Protein 1SHX (pdb70)

B-factor: mean 35.48, std 16.31, range [13.36, 96.09]

Radius of gyration: 35.49 Å; Cα contacts (8 Å, |Δi|>4): 592; chains: 2; bounding box: 54×91×61 Å

Structure (mmCIF, N/CA/C/O backbone):
data_1SHX
#
_entry.id   1SHX
#
_cell.length_a   36.21
_cell.length_b   70.08
_cell.length_c   58.46
_cell.angle_alpha   90
_cell.angle_beta   95.94
_cell.angle_gamma   90
#
_symmetry.space_group_name_H-M   'P 1 21 1'
#
loop_
_entity.id
_entity.type
_entity.pdbx_description
1 polymer Ephrin-A5
2 branched 2-acetamido-2-deoxy-beta-D-glucopyranose-(1-4)-2-acetamido-2-deoxy-beta-D-glucopyranose-(1-4)-2-acetamido-2-deoxy-beta-D-glucopyranose
3 branched 2-acetamido-2-deoxy-beta-D-glucopyranose-(1-4)-2-acetamido-2-deoxy-beta-D-glucopyranose
4 water water
#
loop_
_atom_site.group_PDB
_atom_site.id
_atom_site.type_symbol
_atom_site.label_atom_id
_atom_site.label_alt_id
_atom_site.label_comp_id
_atom_site.label_asym_id
_atom_site.label_entity_id
_atom_site.label_seq_id
_atom_site.pdbx_PDB_ins_code
_atom_site.Cartn_x
_atom_site.Cartn_y
_atom_site.Cartn_z
_atom_site.occupancy
_atom_site.B_iso_or_equiv
_atom_site.auth_seq_id
_atom_site.auth_comp_id
_atom_site.auth_asym_id
_atom_site.auth_atom_id
_atom_site.pdbx_PDB_model_num
ATOM 1 N N . VAL A 1 1 ? 1.037 -2.748 12.675 1.00 77.43 32 VAL A N 1
ATOM 2 C CA . VAL A 1 1 ? 0.736 -3.357 14.010 1.00 76.08 32 VAL A CA 1
ATOM 3 C C . VAL A 1 1 ? 1.705 -4.498 14.328 1.00 74.42 32 VAL A C 1
ATOM 4 O O . VAL A 1 1 ? 1.302 -5.524 14.882 1.00 74.43 32 VAL A O 1
ATOM 8 N N . ALA A 1 2 ? 2.975 -4.314 13.959 1.00 71.35 33 ALA A N 1
ATOM 9 C CA . ALA A 1 2 ? 4.027 -5.305 14.207 1.00 65.43 33 ALA A CA 1
ATOM 10 C C . ALA A 1 2 ? 5.143 -4.658 15.027 1.00 62.14 33 ALA A C 1
ATOM 11 O O . ALA A 1 2 ? 6.203 -5.255 15.235 1.00 62.71 33 ALA A O 1
ATOM 13 N N . ASP A 1 3 ? 4.894 -3.425 15.471 1.00 56.42 34 ASP A N 1
ATOM 14 C CA . ASP A 1 3 ? 5.838 -2.659 16.282 1.00 48.88 34 ASP A CA 1
ATOM 15 C C . ASP A 1 3 ? 5.067 -1.708 17.168 1.00 41.12 34 ASP A C 1
ATOM 16 O O . ASP A 1 3 ? 5.489 -1.428 18.282 1.00 37.64 34 ASP A O 1
ATOM 21 N N . ARG A 1 4 ? 3.950 -1.202 16.652 1.00 34.99 35 ARG A N 1
ATOM 22 C CA . ARG A 1 4 ? 3.090 -0.283 17.394 1.00 33.83 35 ARG A CA 1
ATOM 23 C C . ARG A 1 4 ? 1.660 -0.816 17.415 1.00 34.69 35 ARG A C 1
ATOM 24 O O . ARG A 1 4 ? 1.074 -1.133 16.374 1.00 34.65 35 ARG A O 1
ATOM 32 N N . TYR A 1 5 ? 1.090 -0.913 18.601 1.00 29.73 36 TYR A N 1
ATOM 33 C CA . TYR A 1 5 ? -0.269 -1.409 18.714 1.00 27.62 36 TYR A CA 1
ATOM 34 C C . TYR A 1 5 ? -1.152 -0.265 19.149 1.00 27.61 36 TYR A C 1
ATOM 35 O O . TYR A 1 5 ? -0.900 0.334 20.207 1.00 23.36 36 TYR A O 1
ATOM 44 N N . ALA A 1 6 ? -2.163 0.053 18.332 1.00 19.13 37 ALA A N 1
ATOM 45 C CA . ALA A 1 6 ? -3.087 1.136 18.649 1.00 23.21 37 ALA A CA 1
ATOM 46 C C . ALA A 1 6 ? -4.253 0.622 19.498 1.00 24.01 37 ALA A C 1
ATOM 47 O O . ALA A 1 6 ? -4.925 -0.331 19.119 1.00 24.60 37 ALA A O 1
ATOM 49 N N . VAL A 1 7 ? -4.498 1.266 20.636 1.00 22.58 38 VAL A N 1
ATOM 50 C CA . VAL A 1 7 ? -5.602 0.878 21.522 1.00 23.11 38 VAL A CA 1
ATOM 51 C C . VAL A 1 7 ? -6.444 2.118 21.798 1.00 22.83 38 VAL A C 1
ATOM 52 O O . VAL A 1 7 ? -5.957 3.105 22.371 1.00 26.93 38 VAL A O 1
ATOM 56 N N . TYR A 1 8 ? -7.695 2.082 21.345 1.00 22.27 39 TYR A N 1
ATOM 57 C CA . TYR A 1 8 ? -8.615 3.211 21.516 1.00 24.94 39 TYR A CA 1
ATOM 58 C C . TYR A 1 8 ? -9.429 2.945 22.792 1.00 24.18 39 TYR A C 1
ATOM 59 O O . TYR A 1 8 ? -10.368 2.157 22.812 1.00 24.76 39 TYR A O 1
ATOM 68 N N . TRP A 1 9 ? -9.017 3.612 23.858 1.00 25.08 40 TRP A N 1
ATOM 69 C CA . TRP A 1 9 ? -9.579 3.408 25.182 1.00 21.73 40 TRP A CA 1
ATOM 70 C C . TRP A 1 9 ? -10.852 4.190 25.469 1.00 19.92 40 TRP A C 1
ATOM 71 O O . TRP A 1 9 ? -10.805 5.260 26.063 1.00 22.49 40 TRP A O 1
ATOM 82 N N . ASN A 1 10 ? -11.985 3.654 25.036 1.00 21.60 41 ASN A N 1
ATOM 83 C CA . ASN A 1 10 ? -13.267 4.302 25.282 1.00 23.27 41 ASN A CA 1
ATOM 84 C C . ASN A 1 10 ? -14.312 3.208 25.227 1.00 25.72 41 ASN A C 1
ATOM 85 O O . ASN A 1 10 ? -14.076 2.174 24.602 1.00 22.16 41 ASN A O 1
ATOM 90 N N . SER A 1 11 ? -15.450 3.413 25.896 1.00 27.20 42 SER A N 1
ATOM 91 C CA . SER A 1 11 ? -16.471 2.379 25.959 1.00 25.58 42 SER A CA 1
ATOM 92 C C . SER A 1 11 ? -17.238 2.053 24.673 1.00 28.59 42 SER A C 1
ATOM 93 O O . SER A 1 11 ? -18.022 1.128 24.652 1.00 26.90 42 SER A O 1
ATOM 96 N N . SER A 1 12 ? -17.018 2.796 23.601 1.00 33.54 43 SER A N 1
ATOM 97 C CA . SER A 1 12 ? -17.733 2.501 22.362 1.00 36.11 43 SER A CA 1
ATOM 98 C C . SER A 1 12 ? -16.930 1.519 21.547 1.00 35.64 43 SER A C 1
ATOM 99 O O . SER A 1 12 ? -17.387 1.076 20.503 1.00 36.26 43 SER A O 1
ATOM 102 N N . ASN A 1 13 ? -15.724 1.208 22.019 1.00 32.80 44 ASN A N 1
ATOM 103 C CA . ASN A 1 13 ? -14.836 0.256 21.345 1.00 30.10 44 ASN A CA 1
ATOM 104 C C . ASN A 1 13 ? -15.326 -1.140 21.710 1.00 31.44 44 ASN A C 1
ATOM 105 O O . ASN A 1 13 ? -15.260 -1.547 22.868 1.00 28.14 44 ASN A O 1
ATOM 110 N N . PRO A 1 14 ? -15.798 -1.909 20.719 1.00 34.07 45 PRO A N 1
ATOM 111 C CA . PRO A 1 14 ? -16.304 -3.258 20.988 1.00 34.02 45 PRO A CA 1
ATOM 112 C C . PRO A 1 14 ? -15.356 -4.207 21.700 1.00 31.48 45 PRO A C 1
ATOM 113 O O . PRO A 1 14 ? -15.793 -5.050 22.463 1.00 32.08 45 PRO A O 1
ATOM 117 N N . ARG A 1 15 ? -14.064 -4.055 21.449 1.00 30.86 46 ARG A N 1
ATOM 118 C CA . ARG A 1 15 ? -13.054 -4.896 22.068 1.00 30.38 46 ARG A CA 1
ATOM 119 C C . ARG A 1 15 ? -13.016 -4.704 23.592 1.00 26.94 46 ARG A C 1
ATOM 120 O O . ARG A 1 15 ? -12.735 -5.647 24.322 1.00 23.44 46 ARG A O 1
ATOM 128 N N . PHE A 1 16 ? -13.315 -3.490 24.054 1.00 24.70 47 PHE A N 1
ATOM 129 C CA . PHE A 1 16 ? -13.314 -3.177 25.493 1.00 27.92 47 PHE A CA 1
ATOM 130 C C . PHE A 1 16 ? -14.653 -3.543 26.067 1.00 28.09 47 PHE A C 1
ATOM 131 O O . PHE A 1 16 ? -14.744 -4.033 27.180 1.00 29.05 47 PHE A O 1
ATOM 139 N N . GLN A 1 17 ? -15.690 -3.288 25.275 1.00 29.78 48 GLN A N 1
ATOM 140 C CA . GLN A 1 17 ? -17.066 -3.591 25.631 1.00 34.30 48 GLN A CA 1
ATOM 141 C C . GLN A 1 17 ? -17.142 -5.084 26.016 1.00 34.51 48 GLN A C 1
ATOM 142 O O . GLN A 1 17 ? -17.735 -5.440 27.035 1.00 31.08 48 GLN A O 1
ATOM 148 N N . ARG A 1 18 ? -16.519 -5.944 25.213 1.00 36.28 49 ARG A N 1
ATOM 149 C CA . ARG A 1 18 ? -16.518 -7.394 25.473 1.00 36.72 49 ARG A CA 1
ATOM 150 C C . ARG A 1 18 ? -15.825 -7.755 26.785 1.00 34.11 49 ARG A C 1
ATOM 151 O O . ARG A 1 18 ? -15.973 -8.877 27.292 1.00 34.13 49 ARG A O 1
ATOM 159 N N . GLY A 1 19 ? -15.015 -6.827 27.294 1.00 33.48 50 GLY A N 1
ATOM 160 C CA . GLY A 1 19 ? -14.325 -7.035 28.560 1.00 32.28 50 GLY A CA 1
ATOM 161 C C . GLY A 1 19 ? -13.186 -8.047 28.661 1.00 34.76 50 GLY A C 1
ATOM 162 O O . GLY A 1 19 ? -12.836 -8.430 29.774 1.00 32.25 50 GLY A O 1
ATOM 163 N N . ASP A 1 20 ? -12.603 -8.466 27.531 1.00 33.17 51 ASP A N 1
ATOM 164 C CA . ASP A 1 20 ? -11.497 -9.434 27.542 1.00 32.61 51 ASP A CA 1
ATOM 165 C C . ASP A 1 20 ? -10.407 -9.057 26.533 1.00 29.50 51 ASP A C 1
ATOM 166 O O . ASP A 1 20 ? -9.675 -9.909 26.019 1.00 32.18 51 ASP A O 1
ATOM 171 N N . TYR A 1 21 ? -10.308 -7.772 26.258 1.00 26.02 52 TYR A N 1
ATOM 172 C CA . TYR A 1 21 ? -9.334 -7.247 25.314 1.00 25.19 52 TYR A CA 1
ATOM 173 C C . TYR A 1 21 ? -7.925 -7.655 25.733 1.00 26.83 52 TYR A C 1
ATOM 174 O O . TYR A 1 21 ? -7.511 -7.392 26.867 1.00 29.10 52 TYR A O 1
ATOM 183 N N . HIS A 1 22 ? -7.185 -8.297 24.831 1.00 26.33 53 HIS A N 1
ATOM 184 C CA . HIS A 1 22 ? -5.821 -8.735 25.130 1.00 29.03 53 HIS A CA 1
ATOM 185 C C . HIS A 1 22 ? -4.949 -8.672 23.882 1.00 33.05 53 HIS A C 1
ATOM 186 O O . HIS A 1 22 ? -5.445 -8.871 22.777 1.00 32.01 53 HIS A O 1
ATOM 193 N N . ILE A 1 23 ? -3.649 -8.421 24.057 1.00 29.84 54 ILE A N 1
ATOM 194 C CA . ILE A 1 23 ? -2.748 -8.336 22.909 1.00 31.41 54 ILE A CA 1
ATOM 195 C C . ILE A 1 23 ? -1.388 -8.914 23.235 1.00 31.40 54 ILE A C 1
ATOM 196 O O . ILE A 1 23 ? -0.939 -8.842 24.383 1.00 35.09 54 ILE A O 1
ATOM 201 N N . ASP A 1 24 ? -0.723 -9.472 22.222 1.00 29.43 55 ASP A N 1
ATOM 202 C CA . ASP A 1 24 ? 0.610 -10.051 22.406 1.00 26.06 55 ASP A CA 1
ATOM 203 C C . ASP A 1 24 ? 1.577 -9.110 21.728 1.00 26.70 55 ASP A C 1
ATOM 204 O O . ASP A 1 24 ? 1.302 -8.583 20.658 1.00 29.21 55 ASP A O 1
ATOM 209 N N . VAL A 1 25 ? 2.717 -8.889 22.352 1.00 20.93 56 VAL A N 1
ATOM 210 C CA . VAL A 1 25 ? 3.647 -7.957 21.789 1.00 26.47 56 VAL A CA 1
ATOM 211 C C . VAL A 1 25 ? 5.026 -8.522 22.010 1.00 24.65 56 VAL A C 1
ATOM 212 O O . VAL A 1 25 ? 5.195 -9.495 22.733 1.00 25.46 56 VAL A O 1
ATOM 216 N N . CYS A 1 26 ? 6.002 -7.907 21.369 1.00 27.47 57 CYS A N 1
ATOM 217 C CA . CYS A 1 26 ? 7.374 -8.330 21.507 1.00 26.65 57 CYS A CA 1
ATOM 218 C C . CYS A 1 26 ? 8.088 -7.212 22.211 1.00 26.23 57 CYS A C 1
ATOM 219 O O . CYS A 1 26 ? 7.696 -6.037 22.093 1.00 27.33 57 CYS A O 1
ATOM 222 N N . ILE A 1 27 ? 9.121 -7.578 22.960 1.00 28.55 58 ILE A N 1
ATOM 223 C CA . ILE A 1 27 ? 9.942 -6.591 23.628 1.00 29.96 58 ILE A CA 1
ATOM 224 C C . ILE A 1 27 ? 10.285 -5.540 22.565 1.00 32.37 58 ILE A C 1
ATOM 225 O O . ILE A 1 27 ? 10.511 -5.866 21.403 1.00 24.34 58 ILE A O 1
ATOM 230 N N . ASN A 1 28 ? 10.306 -4.288 22.992 1.00 29.41 59 ASN A N 1
ATOM 231 C CA . ASN A 1 28 ? 10.590 -3.150 22.138 1.00 34.66 59 ASN A CA 1
ATOM 232 C C . ASN A 1 28 ? 9.426 -2.655 21.302 1.00 32.67 59 ASN A C 1
ATOM 233 O O . ASN A 1 28 ? 9.513 -1.601 20.689 1.00 34.68 59 ASN A O 1
ATOM 238 N N . ASP A 1 29 ? 8.335 -3.411 21.275 1.00 31.64 60 ASP A N 1
ATOM 239 C CA . ASP A 1 29 ? 7.144 -2.975 20.562 1.00 26.44 60 ASP A CA 1
ATOM 240 C C . ASP A 1 29 ? 6.586 -1.797 21.357 1.00 25.38 60 ASP A C 1
ATOM 241 O O . ASP A 1 29 ? 7.024 -1.539 22.475 1.00 24.79 60 ASP A O 1
ATOM 246 N N . TYR A 1 30 ? 5.612 -1.100 20.788 1.00 23.90 61 TYR A N 1
ATOM 247 C CA . TYR A 1 30 ? 4.992 0.017 21.48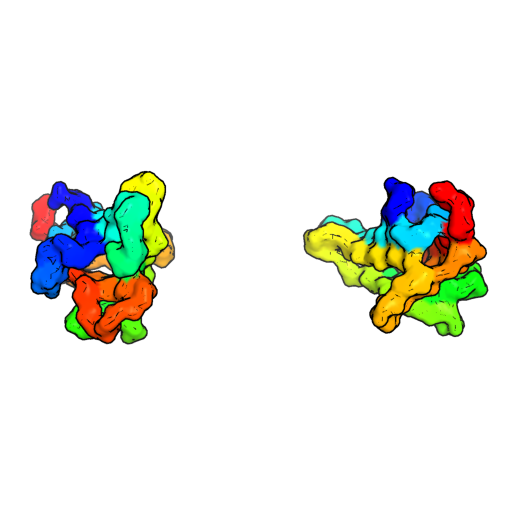4 1.00 27.92 61 TYR A CA 1
ATOM 248 C C . TYR A 1 30 ? 3.495 -0.172 21.554 1.00 27.12 61 TYR A C 1
ATOM 249 O O . TYR A 1 30 ? 2.877 -0.724 20.655 1.00 25.85 61 TYR A O 1
ATOM 258 N N . LEU A 1 31 ? 2.916 0.284 22.646 1.00 24.49 62 LEU A N 1
ATOM 259 C CA . LEU A 1 31 ? 1.485 0.244 22.790 1.00 24.21 62 LEU A CA 1
ATOM 260 C C . LEU A 1 31 ? 1.086 1.715 22.795 1.00 24.12 62 LEU A C 1
ATOM 261 O O . LEU A 1 31 ? 1.548 2.495 23.631 1.00 23.54 62 LEU A O 1
ATOM 266 N N . ASP A 1 32 ? 0.258 2.115 21.848 1.00 21.83 63 ASP A N 1
ATOM 267 C CA . ASP A 1 32 ? -0.201 3.491 21.834 1.00 23.50 63 ASP A CA 1
ATOM 268 C C . ASP A 1 32 ? -1.647 3.547 22.296 1.00 23.87 63 ASP A C 1
ATOM 269 O O . ASP A 1 32 ? -2.542 3.026 21.626 1.00 21.99 63 ASP A O 1
ATOM 274 N N . VAL A 1 33 ? -1.885 4.173 23.443 1.00 21.07 64 VAL A N 1
ATOM 275 C CA . VAL A 1 33 ? -3.249 4.284 23.919 1.00 23.54 64 VAL A CA 1
ATOM 276 C C . VAL A 1 33 ? -3.854 5.633 23.530 1.00 24.73 64 VAL A C 1
ATOM 277 O O . VAL A 1 33 ? -3.290 6.687 23.821 1.00 22.95 64 VAL A O 1
ATOM 281 N N . PHE A 1 34 ? -5.010 5.590 22.874 1.00 22.66 65 PHE A N 1
ATOM 282 C CA . PHE A 1 34 ? -5.675 6.804 22.448 1.00 21.20 65 PHE A CA 1
ATOM 283 C C . PHE A 1 34 ? -6.865 7.060 23.337 1.00 24.41 65 PHE A C 1
ATOM 284 O O . PHE A 1 34 ? -7.803 6.262 23.384 1.00 18.17 65 PHE A O 1
ATOM 292 N N . CYS A 1 35 ? -6.817 8.185 24.042 1.00 21.03 66 CYS A N 1
ATOM 293 C CA . CYS A 1 35 ? -7.886 8.588 24.933 1.00 22.93 66 CYS A CA 1
ATOM 294 C C . CYS A 1 35 ? -9.146 8.974 24.171 1.00 21.86 66 CYS A C 1
ATOM 295 O O . CYS A 1 35 ? -9.079 9.309 23.008 1.00 23.59 66 CYS A O 1
ATOM 298 N N . PRO A 1 36 ? -10.311 8.971 24.839 1.00 23.15 67 PRO A N 1
ATOM 299 C CA . PRO A 1 36 ? -11.572 9.345 24.178 1.00 25.17 67 PRO A CA 1
ATOM 300 C C . PRO A 1 36 ? -11.441 10.784 23.647 1.00 26.72 67 PRO A C 1
ATOM 301 O O . PRO A 1 36 ? -10.996 11.688 24.376 1.00 26.55 67 PRO A O 1
ATOM 305 N N . HIS A 1 37 ? -11.839 11.005 22.396 1.00 25.42 68 HIS A N 1
ATOM 306 C CA . HIS A 1 37 ? -11.712 12.333 21.795 1.00 26.60 68 HIS A CA 1
ATOM 307 C C . HIS A 1 37 ? -13.009 12.665 21.092 1.00 28.14 68 HIS A C 1
ATOM 308 O O . HIS A 1 37 ? -13.576 11.812 20.400 1.00 26.70 68 HIS A O 1
ATOM 315 N N . TYR A 1 38 ? -13.474 13.905 21.250 1.00 28.50 69 TYR A N 1
ATOM 316 C CA . TYR A 1 38 ? -14.737 14.311 20.656 1.00 30.85 69 TYR A CA 1
ATOM 317 C C . TYR A 1 38 ? -14.718 15.640 19.888 1.00 40.08 69 TYR A C 1
ATOM 318 O O . TYR A 1 38 ? -13.765 16.415 19.943 1.00 41.70 69 TYR A O 1
ATOM 327 N N . GLU A 1 39 ? -15.819 15.903 19.187 1.00 47.78 70 GLU A N 1
ATOM 328 C CA . GLU A 1 39 ? -15.990 17.154 18.459 1.00 51.92 70 GLU A CA 1
ATOM 329 C C . GLU A 1 39 ? -16.569 18.105 19.517 1.00 54.08 70 GLU A C 1
ATOM 330 O O . GLU A 1 39 ? -17.146 17.640 20.506 1.00 53.23 70 GLU A O 1
ATOM 336 N N . ASP A 1 40 ? -16.417 19.417 19.336 1.00 57.24 71 ASP A N 1
ATOM 337 C CA . ASP A 1 40 ? -16.920 20.366 20.342 1.00 59.08 71 ASP A CA 1
ATOM 338 C C . ASP A 1 40 ? -18.391 20.198 20.609 1.00 57.61 71 ASP A C 1
ATOM 339 O O . ASP A 1 40 ? -18.876 20.482 21.699 1.00 58.21 71 ASP A O 1
ATOM 344 N N . SER A 1 41 ? -19.084 19.719 19.589 1.00 59.00 72 SER A N 1
ATOM 345 C CA . SER A 1 41 ? -20.514 19.473 19.628 1.00 57.34 72 SER A CA 1
ATOM 346 C C . SER A 1 41 ? -20.930 18.328 20.562 1.00 57.94 72 SER A C 1
ATOM 347 O O . SER A 1 41 ? -22.002 17.752 20.379 1.00 59.74 72 SER A O 1
ATOM 350 N N . VAL A 1 42 ? -20.103 17.983 21.549 1.00 56.13 73 VAL A N 1
ATOM 351 C CA . VAL A 1 42 ? -20.459 16.883 22.444 1.00 52.89 73 VAL A CA 1
ATOM 352 C C . VAL A 1 42 ? -20.749 17.272 23.908 1.00 54.45 73 VAL A C 1
ATOM 353 O O . VAL A 1 42 ? -19.888 17.793 24.622 1.00 53.03 73 VAL A O 1
ATOM 357 N N . PRO A 1 43 ? -21.978 16.973 24.366 1.00 55.00 74 PRO A N 1
ATOM 358 C CA . PRO A 1 43 ? -22.682 17.159 25.642 1.00 57.09 74 PRO A CA 1
ATOM 359 C C . PRO A 1 43 ? -22.036 16.921 26.996 1.00 60.03 74 PRO A C 1
ATOM 360 O O . PRO A 1 43 ? -22.766 16.724 27.965 1.00 64.97 74 PRO A O 1
ATOM 364 N N . GLU A 1 44 ? -20.719 16.931 27.106 1.00 59.68 75 GLU A N 1
ATOM 365 C CA . GLU A 1 44 ? -20.112 16.704 28.420 1.00 61.45 75 GLU A CA 1
ATOM 366 C C . GLU A 1 44 ? -20.596 15.432 29.099 1.00 58.44 75 GLU A C 1
ATOM 367 O O . GLU A 1 44 ? -19.823 14.498 29.278 1.00 60.13 75 GLU A O 1
ATOM 373 N N . ASP A 1 45 ? -21.861 15.427 29.519 1.00 55.65 76 ASP A N 1
ATOM 374 C CA . ASP A 1 45 ? -22.479 14.275 30.173 1.00 54.89 76 ASP A CA 1
ATOM 375 C C . ASP A 1 45 ? -22.051 13.020 29.445 1.00 52.77 76 ASP A C 1
ATOM 376 O O . ASP A 1 45 ? -21.976 11.941 30.027 1.00 55.35 76 ASP A O 1
ATOM 381 N N . LYS A 1 46 ? -21.795 13.178 28.153 1.00 50.91 77 LYS A N 1
ATOM 382 C CA . LYS A 1 46 ? -21.420 12.065 27.299 1.00 49.31 77 LYS A CA 1
ATOM 383 C C . LYS A 1 46 ? -19.953 12.067 26.889 1.00 44.89 77 LYS A C 1
ATOM 384 O O . LYS A 1 46 ? -19.568 11.455 25.906 1.00 44.18 77 LYS A O 1
ATOM 390 N N . THR A 1 47 ? -19.139 12.760 27.672 1.00 40.18 78 THR A N 1
ATOM 391 C CA . THR A 1 47 ? -17.710 12.839 27.434 1.00 37.06 78 THR A CA 1
ATOM 392 C C . THR A 1 47 ? -16.978 11.924 28.429 1.00 31.78 78 THR A C 1
ATOM 393 O O . THR A 1 47 ? -17.000 12.162 29.647 1.00 34.35 78 THR A O 1
ATOM 397 N N . GLU A 1 48 ? -16.334 10.872 27.917 1.00 31.11 79 GLU A N 1
ATOM 398 C CA . GLU A 1 48 ? -15.593 9.957 28.793 1.00 27.13 79 GLU A CA 1
ATOM 399 C C . GLU A 1 48 ? -14.188 10.455 29.146 1.00 27.39 79 GLU A C 1
ATOM 400 O O . GLU A 1 48 ? -13.450 10.969 28.300 1.00 23.16 79 GLU A O 1
ATOM 406 N N . ARG A 1 49 ? -13.845 10.307 30.414 1.00 27.76 80 ARG A N 1
ATOM 407 C CA . ARG A 1 49 ? -12.534 10.672 30.931 1.00 30.38 80 ARG A CA 1
ATOM 408 C C . ARG A 1 49 ? -12.125 9.515 31.867 1.00 28.62 80 ARG A C 1
ATOM 409 O O . ARG A 1 49 ? -12.963 8.960 32.598 1.00 26.65 80 ARG A O 1
ATOM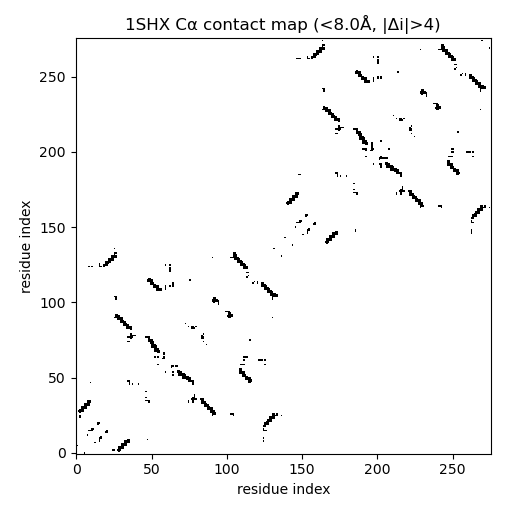 417 N N . TYR A 1 50 ? -10.850 9.146 31.814 1.00 23.20 81 TYR A N 1
ATOM 418 C CA . TYR A 1 50 ? -10.343 8.050 32.610 1.00 24.38 81 TYR A CA 1
ATOM 419 C C . TYR A 1 50 ? -8.960 8.288 33.145 1.00 24.90 81 TYR A C 1
ATOM 420 O O . TYR A 1 50 ? -8.214 9.130 32.647 1.00 25.26 81 TYR A O 1
ATOM 429 N N . VAL A 1 51 ? -8.633 7.517 34.181 1.00 24.97 82 VAL A N 1
ATOM 430 C CA . VAL A 1 51 ? -7.293 7.512 34.733 1.00 20.90 82 VAL A CA 1
ATOM 431 C C . VAL A 1 51 ? -6.937 6.082 34.363 1.00 19.99 82 VAL A C 1
ATOM 432 O O . VAL A 1 51 ? -7.781 5.198 34.481 1.00 20.46 82 VAL A O 1
ATOM 436 N N . LEU A 1 52 ? -5.721 5.853 33.891 1.00 20.72 83 LEU A N 1
ATOM 437 C CA . LEU A 1 52 ? -5.315 4.497 33.511 1.00 23.57 83 LEU A CA 1
ATOM 438 C C . LEU A 1 52 ? -4.275 4.018 34.492 1.00 16.33 83 LEU A C 1
ATOM 439 O O . LEU A 1 52 ? -3.355 4.761 34.851 1.00 21.33 83 LEU A O 1
ATOM 444 N N . TYR A 1 53 ? -4.422 2.775 34.921 1.00 21.27 84 TYR A N 1
ATOM 445 C CA . TYR A 1 53 ? -3.484 2.184 35.874 1.00 24.25 84 TYR A CA 1
ATOM 446 C C . TYR A 1 53 ? -2.927 0.859 35.399 1.00 25.10 84 TYR A C 1
ATOM 447 O O . TYR A 1 53 ? -3.552 0.122 34.611 1.00 26.91 84 TYR A O 1
ATOM 456 N N . MET A 1 54 ? -1.762 0.529 35.927 1.00 23.43 85 MET A N 1
ATOM 457 C CA . MET A 1 54 ? -1.148 -0.745 35.635 1.00 22.89 85 MET A CA 1
ATOM 458 C C . MET A 1 54 ? -1.221 -1.427 36.992 1.00 22.92 85 MET A C 1
ATOM 459 O O . MET A 1 54 ? -0.746 -0.865 37.990 1.00 21.75 85 MET A O 1
ATOM 464 N N . VAL A 1 55 ? -1.822 -2.618 37.027 1.00 17.03 86 VAL A N 1
ATOM 465 C CA . VAL A 1 55 ? -2.022 -3.384 38.255 1.00 21.83 86 VAL A CA 1
ATOM 466 C C . VAL A 1 55 ? -1.616 -4.852 38.110 1.00 24.30 86 VAL A C 1
ATOM 467 O O . VAL A 1 55 ? -1.226 -5.312 37.028 1.00 24.82 86 VAL A O 1
ATOM 471 N N . ASN A 1 56 ? -1.730 -5.603 39.195 1.00 23.37 87 ASN A N 1
ATOM 472 C CA . ASN A 1 56 ? -1.397 -7.008 39.123 1.00 25.20 87 ASN A CA 1
ATOM 473 C C . ASN A 1 56 ? -2.638 -7.726 38.662 1.00 25.09 87 ASN A C 1
ATOM 474 O O . ASN A 1 56 ? -3.705 -7.118 38.503 1.00 25.58 87 ASN A O 1
ATOM 479 N N . PHE A 1 57 ? -2.513 -9.029 38.469 1.00 28.13 88 PHE A N 1
ATOM 480 C CA . PHE A 1 57 ? -3.636 -9.806 37.983 1.00 27.59 88 PHE A CA 1
ATOM 481 C C . PHE A 1 57 ? -4.881 -9.730 38.854 1.00 24.65 88 PHE A C 1
ATOM 482 O O . PHE A 1 57 ? -5.981 -9.653 38.322 1.00 27.70 88 PHE A O 1
ATOM 490 N N . ASP A 1 58 ? -4.719 -9.760 40.176 1.00 23.63 89 ASP A N 1
ATOM 491 C CA . ASP A 1 58 ? -5.871 -9.687 41.078 1.00 22.75 89 ASP A CA 1
ATOM 492 C C . ASP A 1 58 ? -6.509 -8.313 40.954 1.00 19.10 89 ASP A C 1
ATOM 493 O O . ASP A 1 58 ? -7.714 -8.193 41.033 1.00 27.90 89 ASP A O 1
ATOM 498 N N . GLY A 1 59 ? -5.702 -7.267 40.809 1.00 18.42 90 GLY A N 1
ATOM 499 C CA . GLY A 1 59 ? -6.269 -5.936 40.667 1.00 26.17 90 GLY A CA 1
ATOM 500 C C . GLY A 1 59 ? -7.017 -5.785 39.337 1.00 28.82 90 GLY A C 1
ATOM 501 O O . GLY A 1 59 ? -8.014 -5.056 39.222 1.00 27.08 90 GLY A O 1
ATOM 502 N N . TYR A 1 60 ? -6.507 -6.467 38.327 1.00 22.03 91 TYR A N 1
ATOM 503 C CA . TYR A 1 60 ? -7.097 -6.463 37.004 1.00 24.63 91 TYR A CA 1
ATOM 504 C C . TYR A 1 60 ? -8.418 -7.219 37.095 1.00 26.03 91 TYR A C 1
ATOM 505 O O . TYR A 1 60 ? -9.470 -6.734 36.651 1.00 23.78 91 TYR A O 1
ATOM 514 N N . SER A 1 61 ? -8.364 -8.396 37.709 1.00 24.39 92 SER A N 1
ATOM 515 C CA . SER A 1 61 ? -9.564 -9.228 37.838 1.00 27.47 92 SER A CA 1
ATOM 516 C C . SER A 1 61 ? -10.670 -8.510 38.603 1.00 28.61 92 SER A C 1
ATOM 517 O O . SER A 1 61 ? -11.830 -8.546 38.204 1.00 28.75 92 SER A O 1
ATOM 520 N N . ALA A 1 62 ? -10.302 -7.858 39.700 1.00 23.68 93 ALA A N 1
ATOM 521 C CA . ALA A 1 62 ? -11.277 -7.167 40.538 1.00 30.38 93 ALA A CA 1
ATOM 522 C C . ALA A 1 62 ? -11.533 -5.690 40.217 1.00 26.95 93 ALA A C 1
ATOM 523 O O . ALA A 1 62 ? -12.282 -5.028 40.942 1.00 29.68 93 ALA A O 1
ATOM 525 N N . CYS A 1 63 ? -10.961 -5.182 39.128 1.00 24.43 94 CYS A N 1
ATOM 526 C CA . CYS A 1 63 ? -11.107 -3.764 38.789 1.00 26.29 94 CYS A CA 1
ATOM 527 C C . CYS A 1 63 ? -10.688 -2.902 40.007 1.00 28.62 94 CYS A C 1
ATOM 528 O O . CYS A 1 63 ? -11.265 -1.854 40.278 1.00 25.95 94 CYS A O 1
ATOM 531 N N . ASP A 1 64 ? -9.656 -3.345 40.715 1.00 26.52 95 ASP A N 1
ATOM 532 C CA . ASP A 1 64 ? -9.162 -2.645 41.908 1.00 25.85 95 ASP A CA 1
ATOM 533 C C . ASP A 1 64 ? -8.055 -1.694 41.550 1.00 26.41 95 ASP A C 1
ATOM 534 O O . ASP A 1 64 ? -6.971 -2.127 41.195 1.00 24.12 95 ASP A O 1
ATOM 539 N N . HIS A 1 65 ? -8.280 -0.399 41.651 1.00 26.77 96 HIS A N 1
ATOM 540 C CA . HIS A 1 65 ? -7.172 0.471 41.325 1.00 36.90 96 HIS A CA 1
ATOM 541 C C . HIS A 1 65 ? -6.717 1.192 42.586 1.00 41.49 96 HIS A C 1
ATOM 542 O O . HIS A 1 65 ? -6.048 2.225 42.500 1.00 40.05 96 HIS A O 1
ATOM 549 N N . THR A 1 66 ? -7.075 0.629 43.744 1.00 39.99 97 THR A N 1
ATOM 550 C CA . THR A 1 66 ? -6.718 1.210 45.038 1.00 43.32 97 THR A CA 1
ATOM 551 C C . THR A 1 66 ? -5.697 0.424 45.840 1.00 42.14 97 THR A C 1
ATOM 552 O O . THR A 1 66 ? -4.948 1.010 46.609 1.00 46.18 97 THR A O 1
ATOM 556 N N . SER A 1 67 ? -5.697 -0.895 45.681 1.00 42.03 98 SER A N 1
ATOM 557 C CA . SER A 1 67 ? -4.803 -1.777 46.419 1.00 40.52 98 SER A CA 1
ATOM 558 C C . SER A 1 67 ? -3.347 -1.856 46.024 1.00 39.80 98 SER A C 1
ATOM 559 O O . SER A 1 67 ? -2.505 -2.040 46.886 1.00 45.34 98 SER A O 1
ATOM 562 N N . LYS A 1 68 ? -3.028 -1.735 44.747 1.00 37.81 99 LYS A N 1
ATOM 563 C CA . LYS A 1 68 ? -1.639 -1.862 44.337 1.00 38.70 99 LYS A CA 1
ATOM 564 C C . LYS A 1 68 ? -1.478 -1.664 42.834 1.00 39.10 99 LYS A C 1
ATOM 565 O O . LYS A 1 68 ? -2.265 -2.180 42.052 1.00 35.78 99 LYS A O 1
ATOM 571 N N . GLY A 1 69 ? -0.445 -0.926 42.447 1.00 36.27 100 GLY A N 1
ATOM 572 C CA . GLY A 1 69 ? -0.171 -0.673 41.044 1.00 39.20 100 GLY A CA 1
ATOM 573 C C . GLY A 1 69 ? 0.363 0.734 40.874 1.00 38.44 100 GLY A C 1
ATOM 574 O O . GLY A 1 69 ? 0.985 1.265 41.805 1.00 33.48 100 GLY A O 1
ATOM 575 N N . PHE A 1 70 ? 0.177 1.325 39.693 1.00 33.94 101 PHE A N 1
ATOM 576 C CA . PHE A 1 70 ? 0.612 2.704 39.476 1.00 35.32 101 PHE A CA 1
ATOM 577 C C . PHE A 1 70 ? -0.364 3.397 38.606 1.00 33.27 101 PHE A C 1
ATOM 578 O O . PHE A 1 70 ? -0.882 2.789 37.657 1.00 30.15 101 PHE A O 1
ATOM 586 N N . LYS A 1 71 ? -0.548 4.681 38.893 1.00 27.90 102 LYS A N 1
ATOM 587 C CA . LYS A 1 71 ? -1.389 5.521 38.079 1.00 30.05 102 LYS A CA 1
ATOM 588 C C . LYS A 1 71 ? -0.440 5.761 36.901 1.00 30.64 102 LYS A C 1
ATOM 589 O O . LYS A 1 71 ? 0.722 6.189 37.094 1.00 32.30 102 LYS A O 1
ATOM 595 N N . ARG A 1 72 ? -0.886 5.469 35.681 1.00 23.38 103 ARG A N 1
ATOM 596 C CA . ARG A 1 72 ? 0.023 5.653 34.570 1.00 23.31 103 ARG A CA 1
ATOM 597 C C . ARG A 1 72 ? -0.247 6.857 33.715 1.00 26.01 103 ARG A C 1
ATOM 598 O O . ARG A 1 72 ? 0.663 7.606 33.399 1.00 28.46 103 ARG A O 1
ATOM 606 N N . TRP A 1 73 ? -1.504 7.046 33.340 1.00 26.72 104 TRP A N 1
ATOM 607 C CA . TRP A 1 73 ? -1.837 8.125 32.442 1.00 27.66 104 TRP A CA 1
ATOM 608 C C . TRP A 1 73 ? -3.193 8.684 32.780 1.00 27.08 104 TRP A C 1
ATOM 609 O O . TRP A 1 73 ? -4.026 8.001 33.347 1.00 28.91 104 TRP A O 1
ATOM 620 N N . GLU A 1 74 ? -3.417 9.934 32.419 1.00 25.45 105 GLU A N 1
ATOM 621 C CA . GLU A 1 74 ? -4.692 10.560 32.695 1.00 26.00 105 GLU A CA 1
ATOM 622 C C . GLU A 1 74 ? -5.347 11.024 31.404 1.00 22.21 105 GLU A C 1
ATOM 623 O O . GLU A 1 74 ? -4.828 11.894 30.719 1.00 23.15 105 GLU A O 1
ATOM 629 N N . CYS A 1 75 ? -6.465 10.408 31.045 1.00 24.95 106 CYS A N 1
ATOM 630 C CA . CYS A 1 75 ? -7.188 10.808 29.848 1.00 23.80 106 CYS A CA 1
ATOM 631 C C . CYS A 1 75 ? -8.112 11.939 30.294 1.00 25.54 106 CYS A C 1
ATOM 632 O O . CYS A 1 75 ? -9.285 11.720 30.578 1.00 26.69 106 CYS A O 1
ATOM 635 N N . ASN A 1 76 ? -7.565 13.149 30.368 1.00 25.46 107 ASN A N 1
ATOM 636 C CA . ASN A 1 76 ? -8.328 14.293 30.841 1.00 23.72 107 ASN A CA 1
ATOM 637 C C . ASN A 1 76 ? -8.493 15.468 29.871 1.00 29.32 107 ASN A C 1
ATOM 638 O O . ASN A 1 76 ? -8.822 16.568 30.315 1.00 27.70 107 ASN A O 1
ATOM 643 N N . ARG A 1 77 ? -8.257 15.251 28.568 1.00 26.54 108 ARG A N 1
ATOM 644 C CA . ARG A 1 77 ? -8.464 16.289 27.547 1.00 27.24 108 ARG A CA 1
ATOM 645 C C . ARG A 1 77 ? -9.316 15.703 26.413 1.00 28.59 108 ARG A C 1
ATOM 646 O O . ARG A 1 77 ? -8.827 15.413 25.319 1.00 30.80 108 ARG A O 1
ATOM 654 N N . PRO A 1 78 ? -10.610 15.522 26.670 1.00 25.00 109 PRO A N 1
ATOM 655 C CA . PRO A 1 78 ? -11.509 14.971 25.663 1.00 27.68 109 PRO A CA 1
ATOM 656 C C . PRO A 1 78 ? -11.577 15.839 24.417 1.00 29.25 109 PRO A C 1
ATOM 657 O O . PRO A 1 78 ? -12.016 15.387 23.360 1.00 21.60 109 PRO A O 1
ATOM 661 N N . HIS A 1 79 ? -11.154 17.096 24.536 1.00 30.35 110 HIS A N 1
ATOM 662 C CA . HIS A 1 79 ? -11.172 17.984 23.377 1.00 30.81 110 HIS A CA 1
ATOM 663 C C . HIS A 1 79 ? -9.751 18.446 23.014 1.00 32.76 110 HIS A C 1
ATOM 664 O O . HIS A 1 79 ? -9.571 19.521 22.464 1.00 36.49 110 HIS A O 1
ATOM 671 N N . SER A 1 80 ? -8.744 17.620 23.298 1.00 32.69 111 SER A N 1
ATOM 672 C CA . SER A 1 80 ? -7.360 17.989 22.991 1.00 32.28 111 SER A CA 1
ATOM 673 C C . SER A 1 80 ? -7.235 18.531 21.566 1.00 37.71 111 SER A C 1
ATOM 674 O O . SER A 1 80 ? -7.717 17.938 20.595 1.00 31.37 111 SER A O 1
ATOM 677 N N . PRO A 1 81 ? -6.552 19.667 21.431 1.00 38.96 112 PRO A N 1
ATOM 678 C CA . PRO A 1 81 ? -6.354 20.325 20.140 1.00 40.67 112 PRO A CA 1
ATOM 679 C C . PRO A 1 81 ? -5.923 19.496 18.931 1.00 43.65 112 PRO A C 1
ATOM 680 O O . PRO A 1 81 ? -6.540 19.605 17.869 1.00 45.06 112 PRO A O 1
ATOM 684 N N . ASN A 1 82 ? -4.893 18.666 19.056 1.00 41.64 113 ASN A N 1
ATOM 685 C CA . ASN A 1 82 ? -4.451 17.904 17.876 1.00 45.22 113 ASN A CA 1
ATOM 686 C C . ASN A 1 82 ? -4.704 16.392 17.881 1.00 43.22 113 ASN A C 1
ATOM 687 O O . ASN A 1 82 ? -3.768 15.582 17.849 1.00 41.47 113 ASN A O 1
ATOM 692 N N . GLY A 1 83 ? -5.970 16.004 17.871 1.00 38.06 114 GLY A N 1
ATOM 693 C CA . GLY A 1 83 ? -6.258 14.586 17.909 1.00 32.85 114 GLY A CA 1
ATOM 694 C C . GLY A 1 83 ? -6.302 14.136 19.363 1.00 27.35 114 GLY A C 1
ATOM 695 O O . GLY A 1 83 ? -5.940 14.889 20.272 1.00 25.27 114 GLY A O 1
ATOM 696 N N . PRO A 1 84 ? -6.750 12.904 19.610 1.00 29.70 115 PRO A N 1
ATOM 697 C CA . PRO A 1 84 ? -6.837 12.377 20.966 1.00 28.31 115 PRO A CA 1
ATOM 698 C C . PRO A 1 84 ? -5.539 12.468 21.744 1.00 30.90 115 PRO A C 1
ATOM 699 O O . PRO A 1 84 ? -4.457 12.484 21.167 1.00 31.63 115 PRO A O 1
ATOM 703 N N . LEU A 1 85 ? -5.662 12.580 23.061 1.00 26.78 116 LEU A N 1
ATOM 704 C CA . LEU A 1 85 ? -4.492 12.604 23.915 1.00 28.08 116 LEU A CA 1
ATOM 705 C C . LEU A 1 85 ? -3.971 11.190 23.699 1.00 25.14 116 LEU A C 1
ATOM 706 O O . LEU A 1 85 ? -4.749 10.237 23.634 1.00 29.45 116 LEU A O 1
ATOM 711 N N . LYS A 1 86 ? -2.669 11.043 23.573 1.00 27.78 117 LYS A N 1
ATOM 712 C CA . LYS A 1 86 ? -2.094 9.733 23.325 1.00 26.45 117 LYS A CA 1
ATOM 713 C C . LYS A 1 86 ? -0.954 9.461 24.276 1.00 24.79 117 LYS A C 1
ATOM 714 O O . LYS A 1 86 ? -0.097 10.315 24.492 1.00 25.75 117 LYS A O 1
ATOM 720 N N . PHE A 1 87 ? -0.935 8.257 24.824 1.00 24.27 118 PHE A N 1
ATOM 721 C CA . PHE A 1 87 ? 0.125 7.869 25.724 1.00 22.07 118 PHE A CA 1
ATOM 722 C C . PHE A 1 87 ? 0.773 6.657 25.106 1.00 24.42 118 PHE A C 1
ATOM 723 O O . PHE A 1 87 ? 0.101 5.807 24.547 1.00 27.00 118 PHE A O 1
ATOM 731 N N . SER A 1 88 ? 2.084 6.589 25.174 1.00 26.10 119 SER A N 1
ATOM 732 C CA . SER A 1 88 ? 2.781 5.461 24.593 1.00 30.19 119 SER A CA 1
ATOM 733 C C . SER A 1 88 ? 3.524 4.619 25.627 1.00 27.95 119 SER A C 1
ATOM 734 O O . SER A 1 88 ? 4.102 5.145 26.578 1.00 29.47 119 SER A O 1
ATOM 737 N N . GLU A 1 89 ? 3.488 3.308 25.450 1.00 24.20 120 GLU A N 1
ATOM 738 C CA . GLU A 1 89 ? 4.172 2.402 26.356 1.00 25.12 120 GLU A CA 1
ATOM 739 C C . GLU A 1 89 ? 5.204 1.647 25.540 1.00 28.50 120 GLU A C 1
ATOM 740 O O . GLU A 1 89 ? 4.852 1.066 24.514 1.00 27.42 120 GLU A O 1
ATOM 746 N N . LYS A 1 90 ? 6.470 1.651 25.958 1.00 25.22 121 LYS A N 1
ATOM 747 C CA . LYS A 1 90 ? 7.456 0.873 25.202 1.00 30.90 121 LYS A CA 1
ATOM 748 C C . LYS A 1 90 ? 7.864 -0.360 26.037 1.00 27.19 121 LYS A C 1
ATOM 749 O O . LYS A 1 90 ? 8.335 -0.237 27.170 1.00 23.47 121 LYS A O 1
ATOM 755 N N . PHE A 1 91 ? 7.672 -1.544 25.468 1.00 26.13 122 PHE A N 1
ATOM 756 C CA . PHE A 1 91 ? 7.992 -2.777 26.179 1.00 28.94 122 PHE A CA 1
ATOM 757 C C . PHE A 1 91 ? 9.467 -3.120 26.105 1.00 24.81 122 PHE A C 1
ATOM 758 O O . PHE A 1 91 ? 9.883 -4.032 25.416 1.00 33.07 122 PHE A O 1
ATOM 766 N N . GLN A 1 92 ? 10.254 -2.368 26.848 1.00 27.25 123 GLN A N 1
ATOM 767 C CA . GLN A 1 92 ? 11.691 -2.567 26.855 1.00 29.22 123 GLN A CA 1
ATOM 768 C C . GLN A 1 92 ? 12.185 -3.166 28.147 1.00 29.22 123 GLN A C 1
ATOM 769 O O . GLN A 1 92 ? 11.549 -3.070 29.207 1.00 25.63 123 GLN A O 1
ATOM 775 N N . LEU A 1 93 ? 13.351 -3.773 28.041 1.00 30.05 124 LEU A N 1
ATOM 776 C CA . LEU A 1 93 ? 13.981 -4.438 29.161 1.00 30.70 124 LEU A CA 1
ATOM 777 C C . LEU A 1 93 ? 14.583 -3.475 30.162 1.00 29.37 124 LEU A C 1
ATOM 778 O O . LEU A 1 93 ? 14.535 -3.701 31.368 1.00 28.10 124 LEU A O 1
ATOM 783 N N . PHE A 1 94 ? 15.133 -2.384 29.644 1.00 30.60 125 PHE A N 1
ATOM 784 C CA . PHE A 1 94 ? 15.828 -1.410 30.463 1.00 25.48 125 PHE A CA 1
ATOM 785 C C . PHE A 1 94 ? 15.368 0.016 30.197 1.00 25.21 125 PHE A C 1
ATOM 786 O O . PHE A 1 94 ? 15.022 0.370 29.078 1.00 27.68 125 PHE A O 1
ATOM 794 N N . THR A 1 95 ? 15.353 0.828 31.246 1.00 26.61 126 THR A N 1
ATOM 795 C CA . THR A 1 95 ? 15.000 2.233 31.118 1.00 33.24 126 THR A CA 1
ATOM 796 C C . THR A 1 95 ? 16.025 2.944 31.947 1.00 29.51 126 THR A C 1
ATOM 797 O O . THR A 1 95 ? 16.292 2.513 33.049 1.00 34.54 126 THR A O 1
ATOM 801 N N . PRO A 1 96 ? 16.620 4.021 31.426 1.00 33.60 127 PRO A N 1
ATOM 802 C CA . PRO A 1 96 ? 17.604 4.761 32.212 1.00 37.52 127 PRO A CA 1
ATOM 803 C C . PRO A 1 96 ? 16.869 5.812 33.087 1.00 41.20 127 PRO A C 1
ATOM 804 O O . PRO A 1 96 ? 17.469 6.399 33.974 1.00 42.31 127 PRO A O 1
ATOM 808 N N . PHE A 1 97 ? 15.576 6.032 32.833 1.00 42.92 128 PHE A N 1
ATOM 809 C CA . PHE A 1 97 ? 14.781 7.022 33.588 1.00 47.58 128 PHE A CA 1
ATOM 810 C C . PHE A 1 97 ? 13.880 6.442 34.683 1.00 51.05 128 PHE A C 1
ATOM 811 O O . PHE A 1 97 ? 13.454 5.288 34.607 1.00 52.32 128 PHE A O 1
ATOM 819 N N . SER A 1 98 ? 13.574 7.265 35.689 1.00 55.54 129 SER A N 1
ATOM 820 C CA . SER A 1 98 ? 12.739 6.842 36.821 1.00 59.25 129 SER A CA 1
ATOM 821 C C . SER A 1 98 ? 11.250 6.908 36.519 1.00 58.69 129 SER A C 1
ATOM 822 O O . SER A 1 98 ? 10.440 6.269 37.184 1.00 59.11 129 SER A O 1
ATOM 825 N N . LEU A 1 99 ? 10.888 7.690 35.515 1.00 60.93 130 LEU A N 1
ATOM 826 C CA . LEU A 1 99 ? 9.489 7.807 35.143 1.00 62.90 130 LEU A CA 1
ATOM 827 C C . LEU A 1 99 ? 9.103 6.673 34.201 1.00 60.36 130 LEU A C 1
ATOM 828 O O . LEU A 1 99 ? 8.057 6.731 33.553 1.00 64.82 130 LEU A O 1
ATOM 833 N N . GLY A 1 100 ? 9.936 5.643 34.113 1.00 55.19 131 GLY A N 1
ATOM 834 C CA . GLY A 1 100 ? 9.607 4.563 33.202 1.00 52.62 131 GLY A CA 1
ATOM 835 C C . GLY A 1 100 ? 9.489 3.173 33.790 1.00 49.38 131 GLY A C 1
ATOM 836 O O . GLY A 1 100 ? 9.908 2.927 34.932 1.00 45.01 131 GLY A O 1
ATOM 837 N N . PHE A 1 101 ? 8.921 2.265 32.995 1.00 44.68 132 PHE A N 1
ATOM 838 C CA . PHE A 1 101 ? 8.744 0.875 33.405 1.00 42.04 132 PHE A CA 1
ATOM 839 C C . PHE A 1 101 ? 9.593 -0.079 32.546 1.00 35.29 132 PHE A C 1
ATOM 840 O O . PHE A 1 101 ? 9.813 0.152 31.358 1.00 28.02 132 PHE A O 1
ATOM 848 N N . GLU A 1 102 ? 10.091 -1.142 33.164 1.00 32.72 133 GLU A N 1
ATOM 849 C CA . GLU A 1 102 ? 10.868 -2.143 32.450 1.00 29.22 133 GLU A CA 1
ATOM 850 C C . GLU A 1 102 ? 10.057 -3.444 32.423 1.00 29.05 133 GLU A C 1
ATOM 851 O O . GLU A 1 102 ? 9.432 -3.827 33.406 1.00 27.36 133 GLU A O 1
ATOM 857 N N . PHE A 1 103 ? 10.073 -4.112 31.280 1.00 24.86 134 PHE A N 1
ATOM 858 C CA . PHE A 1 103 ? 9.323 -5.322 31.092 1.00 24.84 134 PHE A CA 1
ATOM 859 C C . PHE A 1 103 ? 10.193 -6.554 30.894 1.00 30.16 134 PHE A C 1
ATOM 860 O O . PHE A 1 103 ? 11.349 -6.449 30.449 1.00 27.09 134 PHE A O 1
ATOM 868 N N . ARG A 1 104 ? 9.630 -7.713 31.230 1.00 27.67 135 ARG A N 1
ATOM 869 C CA . ARG A 1 104 ? 10.310 -9.000 31.082 1.00 28.79 135 ARG A CA 1
ATOM 870 C C . ARG A 1 104 ? 9.546 -9.866 30.056 1.00 30.78 135 ARG A C 1
ATOM 871 O O . ARG A 1 104 ? 8.316 -9.951 30.083 1.00 27.77 135 ARG A O 1
ATOM 879 N N . PRO A 1 105 ? 10.272 -10.523 29.130 1.00 31.55 136 PRO A N 1
ATOM 880 C CA . PRO A 1 105 ? 9.607 -11.367 28.131 1.00 32.07 136 PRO A CA 1
ATOM 881 C C . PRO A 1 105 ? 8.939 -12.610 28.765 1.00 32.23 136 PRO A C 1
ATOM 882 O O . PRO A 1 105 ? 9.400 -13.127 29.780 1.00 31.76 136 PRO A O 1
ATOM 886 N N . GLY A 1 106 ? 7.859 -13.088 28.160 1.00 31.99 137 GLY A N 1
ATOM 887 C CA . GLY A 1 106 ? 7.164 -14.240 28.717 1.00 34.50 137 GLY A CA 1
ATOM 888 C C . GLY A 1 106 ? 6.341 -13.915 29.970 1.00 35.73 137 GLY A C 1
ATOM 889 O O . GLY A 1 106 ? 6.037 -14.809 30.772 1.00 35.86 137 GLY A O 1
ATOM 890 N N . ARG A 1 107 ? 6.010 -12.634 30.148 1.00 33.52 138 ARG A N 1
ATOM 891 C CA . ARG A 1 107 ? 5.197 -12.142 31.274 1.00 30.59 138 ARG A CA 1
ATOM 892 C C . ARG A 1 107 ? 3.999 -11.345 30.748 1.00 32.01 138 ARG A C 1
ATOM 893 O O . ARG A 1 107 ? 4.073 -10.765 29.656 1.00 29.28 138 ARG A O 1
ATOM 901 N N . GLU A 1 108 ? 2.900 -11.316 31.505 1.00 30.67 139 GLU A N 1
ATOM 902 C CA . GLU A 1 108 ? 1.751 -10.517 31.100 1.00 26.12 139 GLU A CA 1
ATOM 903 C C . GLU A 1 108 ? 1.599 -9.364 32.083 1.00 21.78 139 GLU A C 1
ATOM 904 O O . GLU A 1 108 ? 1.950 -9.453 33.259 1.00 21.62 139 GLU A O 1
ATOM 910 N N . TYR A 1 109 ? 1.133 -8.242 31.563 1.00 23.33 140 TYR A N 1
ATOM 911 C CA . TYR A 1 109 ? 0.959 -7.049 32.369 1.00 20.87 140 TYR A CA 1
ATOM 912 C C . TYR A 1 109 ? -0.481 -6.644 32.212 1.00 20.75 140 TYR A C 1
ATOM 913 O O . TYR A 1 109 ? -1.114 -7.008 31.223 1.00 14.52 140 TYR A O 1
ATOM 922 N N . PHE A 1 110 ? -0.988 -5.891 33.180 1.00 18.63 141 PHE A N 1
ATOM 923 C CA . PHE A 1 110 ? -2.397 -5.533 33.182 1.00 19.36 141 PHE A CA 1
ATOM 924 C C . PHE A 1 110 ? -2.691 -4.081 33.376 1.00 20.25 141 PHE A C 1
ATOM 925 O O . PHE A 1 110 ? -2.023 -3.409 34.157 1.00 18.55 141 PHE A O 1
ATOM 933 N N . TYR A 1 111 ? -3.695 -3.607 32.648 1.00 15.95 142 TYR A N 1
ATOM 934 C CA . TYR A 1 111 ? -4.113 -2.216 32.721 1.00 17.83 142 TYR A CA 1
ATOM 935 C C . TYR A 1 111 ? -5.600 -2.128 32.961 1.00 18.36 142 TYR A C 1
ATOM 936 O O . TYR A 1 111 ? -6.364 -2.939 32.434 1.00 16.33 142 TYR A O 1
ATOM 945 N N . ILE A 1 112 ? -6.007 -1.162 33.782 1.00 16.84 143 ILE A N 1
ATOM 946 C CA . ILE A 1 112 ? -7.433 -0.925 34.041 1.00 21.83 143 ILE A CA 1
ATOM 947 C C . ILE A 1 112 ? -7.585 0.573 34.136 1.00 20.88 143 ILE A C 1
ATOM 948 O O . ILE A 1 112 ? -6.581 1.280 34.242 1.00 17.60 143 ILE A O 1
ATOM 953 N N . SER A 1 113 ? -8.828 1.056 34.056 1.00 17.48 144 SER A N 1
ATOM 954 C CA . SER A 1 113 ? -9.088 2.465 34.171 1.00 17.31 144 SER A CA 1
ATOM 955 C C . SER A 1 113 ? -10.225 2.726 35.150 1.00 20.94 144 SER A C 1
ATOM 956 O O . SER A 1 113 ? -11.023 1.850 35.431 1.00 20.39 144 SER A O 1
ATOM 959 N N . SER A 1 114 ? -10.291 3.945 35.667 1.00 17.60 145 SER A N 1
ATOM 960 C CA . SER A 1 114 ? -11.421 4.316 36.510 1.00 27.68 145 SER A CA 1
ATOM 961 C C . SER A 1 114 ? -11.982 5.583 35.840 1.00 32.04 145 SER A C 1
ATOM 962 O O . SER A 1 114 ? -11.217 6.452 35.399 1.00 28.60 145 SER A O 1
ATOM 965 N N . ALA A 1 115 ? -13.301 5.677 35.716 1.00 35.05 146 ALA A N 1
ATOM 966 C CA . ALA A 1 115 ? -13.895 6.869 35.114 1.00 42.76 146 ALA A CA 1
ATOM 967 C C . ALA A 1 115 ? -13.478 8.098 35.928 1.00 47.20 146 ALA A C 1
ATOM 968 O O . ALA A 1 115 ? -13.472 8.048 37.156 1.00 46.16 146 ALA A O 1
ATOM 970 N N . ILE A 1 116 ? -13.122 9.191 35.254 1.00 53.63 147 ILE A N 1
ATOM 971 C CA . ILE A 1 116 ? -12.696 10.396 35.957 1.00 59.14 147 ILE A CA 1
ATOM 972 C C . ILE A 1 116 ? -13.874 11.077 36.627 1.00 66.16 147 ILE A C 1
ATOM 973 O O . ILE A 1 116 ? -13.767 11.558 37.755 1.00 69.22 147 ILE A O 1
ATOM 978 N N . PRO A 1 117 ? -15.021 11.139 35.948 1.00 68.83 148 PRO A N 1
ATOM 979 C CA . PRO A 1 117 ? -16.126 11.800 36.648 1.00 71.44 148 PRO A CA 1
ATOM 980 C C . PRO A 1 117 ? -16.564 10.894 37.792 1.00 73.30 148 PRO A C 1
ATOM 981 O O . PRO A 1 117 ? -17.410 11.262 38.601 1.00 74.63 148 PRO A O 1
ATOM 985 N N . ASP A 1 118 ? -15.970 9.703 37.831 1.00 73.91 150 ASP A N 1
ATOM 986 C CA . ASP A 1 118 ? -16.244 8.676 38.835 1.00 78.87 150 ASP A CA 1
ATOM 987 C C . ASP A 1 118 ? -17.705 8.241 38.845 1.00 81.55 150 ASP A C 1
ATOM 988 O O . ASP A 1 118 ? -18.494 8.676 39.689 1.00 81.73 150 ASP A O 1
ATOM 993 N N . ASN A 1 119 ? -18.043 7.346 37.918 1.00 84.49 151 ASN A N 1
ATOM 994 C CA . ASN A 1 119 ? -19.410 6.863 37.760 1.00 86.42 151 ASN A CA 1
ATOM 995 C C . ASN A 1 119 ? -19.621 5.359 37.961 1.00 85.04 151 ASN A C 1
ATOM 996 O O . ASN A 1 119 ? -18.795 4.541 37.551 1.00 82.47 151 ASN A O 1
ATOM 1001 N N . GLY A 1 120 ? -20.751 5.021 38.585 1.00 83.43 152 GLY A N 1
ATOM 1002 C CA . GLY A 1 120 ? -21.128 3.636 38.827 1.00 83.27 152 GLY A CA 1
ATOM 1003 C C . GLY A 1 120 ? -20.055 2.743 39.412 1.00 82.11 152 GLY A C 1
ATOM 1004 O O . GLY A 1 120 ? -20.216 1.523 39.493 1.00 81.54 152 GLY A O 1
ATOM 1005 N N . ARG A 1 121 ? -18.961 3.371 39.822 1.00 81.15 153 ARG A N 1
ATOM 1006 C CA . ARG A 1 121 ? -17.804 2.709 40.410 1.00 79.39 153 ARG A CA 1
ATOM 1007 C C . ARG A 1 121 ? -17.947 1.219 40.756 1.00 75.55 153 ARG A C 1
ATOM 1008 O O . ARG A 1 121 ? -18.334 0.869 41.869 1.00 80.54 153 ARG A O 1
ATOM 1016 N N . ARG A 1 122 ? -17.631 0.346 39.807 1.00 68.19 154 ARG A N 1
ATOM 1017 C CA . ARG A 1 122 ? -17.687 -1.093 40.045 1.00 62.71 154 ARG A CA 1
ATOM 1018 C C . ARG A 1 122 ? -17.070 -1.874 38.885 1.00 56.94 154 ARG A C 1
ATOM 1019 O O . ARG A 1 122 ? -16.123 -2.640 39.077 1.00 52.14 154 ARG A O 1
ATOM 1027 N N . SER A 1 123 ? -17.612 -1.682 37.686 1.00 45.36 155 SER A N 1
ATOM 1028 C CA . SER A 1 123 ? -17.101 -2.347 36.496 1.00 37.99 155 SER A CA 1
ATOM 1029 C C . SER A 1 123 ? -16.000 -1.443 35.946 1.00 32.38 155 SER A C 1
ATOM 1030 O O . SER A 1 123 ? -15.929 -0.258 36.295 1.00 28.55 155 SER A O 1
ATOM 1033 N N . CYS A 1 124 ? -15.146 -1.979 35.083 1.00 31.57 156 CYS A N 1
ATOM 1034 C CA . CYS A 1 124 ? -14.089 -1.147 34.517 1.00 28.95 156 CYS A CA 1
ATOM 1035 C C . CYS A 1 124 ? -13.615 -1.653 33.168 1.00 26.54 156 CYS A C 1
ATOM 1036 O O . CYS A 1 124 ? -13.815 -2.814 32.830 1.00 20.05 156 CYS A O 1
ATOM 1039 N N . LEU A 1 125 ? -13.026 -0.752 32.384 1.00 22.88 157 LEU A N 1
ATOM 1040 C CA . LEU A 1 125 ? -12.440 -1.139 31.108 1.00 22.65 157 LEU A CA 1
ATOM 1041 C C . LEU A 1 125 ? -11.081 -1.716 31.536 1.00 27.05 157 LEU A C 1
ATOM 1042 O O . LEU A 1 125 ? -10.470 -1.269 32.545 1.00 18.18 157 LEU A O 1
ATOM 1047 N N . LYS A 1 126 ? -10.593 -2.700 30.799 1.00 17.19 158 LYS A N 1
ATOM 1048 C CA . LYS A 1 126 ? -9.326 -3.276 31.202 1.00 22.64 158 LYS A CA 1
ATOM 1049 C C . LYS A 1 126 ? -8.606 -3.865 29.994 1.00 25.68 158 LYS A C 1
ATOM 1050 O O . LYS A 1 126 ? -9.206 -4.022 28.921 1.00 24.93 158 LYS A O 1
ATOM 1056 N N . LEU A 1 127 ? -7.321 -4.175 30.160 1.00 23.86 159 LEU A N 1
ATOM 1057 C CA . LEU A 1 127 ? -6.534 -4.714 29.062 1.00 19.40 159 LEU A CA 1
ATOM 1058 C C . LEU A 1 127 ? -5.393 -5.577 29.564 1.00 23.26 159 LEU A C 1
ATOM 1059 O O . LEU A 1 127 ? -4.693 -5.235 30.524 1.00 23.59 159 LEU A O 1
ATOM 1064 N N . LYS A 1 128 ? -5.201 -6.702 28.890 1.00 17.10 160 LYS A N 1
ATOM 1065 C CA . LYS A 1 128 ? -4.150 -7.638 29.228 1.00 21.13 160 LYS A CA 1
ATOM 1066 C C . LYS A 1 128 ? -3.090 -7.561 28.097 1.00 21.08 160 LYS A C 1
ATOM 1067 O O . LYS A 1 128 ? -3.443 -7.534 26.914 1.00 22.25 160 LYS A O 1
ATOM 1073 N N . VAL A 1 129 ? -1.812 -7.492 28.457 1.00 21.17 161 VAL A N 1
ATOM 1074 C CA . VAL A 1 129 ? -0.741 -7.421 27.465 1.00 20.97 161 VAL A CA 1
ATOM 1075 C C . VAL A 1 129 ? 0.279 -8.522 27.726 1.00 26.70 161 VAL A C 1
ATOM 1076 O O . VAL A 1 129 ? 0.885 -8.545 28.794 1.00 24.03 161 VAL A O 1
ATOM 1080 N N . PHE A 1 130 ? 0.449 -9.452 26.779 1.00 20.58 162 PHE A N 1
ATOM 1081 C CA . PHE A 1 130 ? 1.439 -10.510 26.979 1.00 19.64 162 PHE A CA 1
ATOM 1082 C C . PHE A 1 130 ? 2.691 -10.200 26.154 1.00 22.54 162 PHE A C 1
ATOM 1083 O O . PHE A 1 130 ? 2.623 -9.932 24.942 1.00 26.57 162 PHE A O 1
ATOM 1091 N N . VAL A 1 131 ? 3.830 -10.180 26.824 1.00 25.17 163 VAL A N 1
ATOM 1092 C CA . VAL A 1 131 ? 5.078 -9.921 26.139 1.00 27.61 163 VAL A CA 1
ATOM 1093 C C . VAL A 1 131 ? 5.657 -11.295 25.786 1.00 29.21 163 VAL A C 1
ATOM 1094 O O . VAL A 1 131 ? 6.122 -12.034 26.647 1.00 25.80 163 VAL A O 1
ATOM 1098 N N . ARG A 1 132 ? 5.619 -11.624 24.504 1.00 29.31 164 ARG A N 1
ATOM 1099 C CA . ARG A 1 132 ? 6.125 -12.907 24.044 1.00 30.85 164 ARG A CA 1
ATOM 1100 C C . ARG A 1 132 ? 7.567 -13.142 24.440 1.00 29.97 164 ARG A C 1
ATOM 1101 O O . ARG A 1 132 ? 8.359 -12.210 24.569 1.00 32.67 164 ARG A O 1
ATOM 1109 N N . PRO A 1 133 ? 7.928 -14.412 24.637 1.00 32.88 165 PRO A N 1
ATOM 1110 C CA . PRO A 1 133 ? 9.300 -14.758 25.019 1.00 34.17 165 PRO A CA 1
ATOM 1111 C C . PRO A 1 133 ? 10.284 -14.417 23.903 1.00 34.61 165 PRO A C 1
ATOM 1112 O O . PRO A 1 133 ? 9.921 -14.336 22.720 1.00 32.89 165 PRO A O 1
ATOM 1116 N N . THR A 1 134 ? 11.522 -14.171 24.292 1.00 40.17 166 THR A N 1
ATOM 1117 C CA . THR A 1 134 ? 12.556 -13.848 23.323 1.00 47.67 166 THR A CA 1
ATOM 1118 C C . THR A 1 134 ? 12.605 -15.052 22.401 1.00 50.53 166 THR A C 1
ATOM 1119 O O . THR A 1 134 ? 12.635 -16.180 22.877 1.00 51.99 166 THR A O 1
ATOM 1123 N N . ASN A 1 135 ? 12.598 -14.8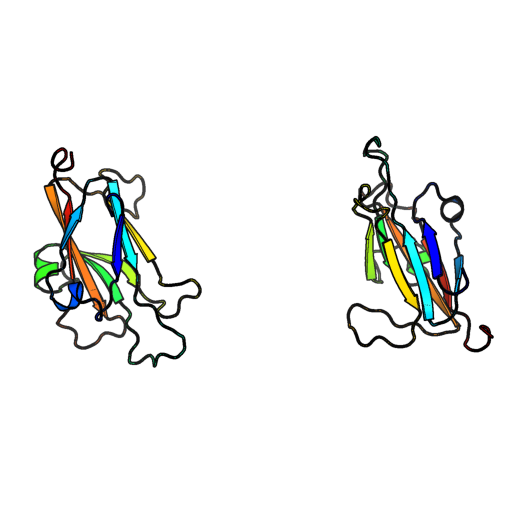18 21.098 1.00 54.74 167 ASN A N 1
ATOM 1124 C CA . ASN A 1 135 ? 12.641 -15.901 20.119 1.00 61.14 167 ASN A CA 1
ATOM 1125 C C . ASN A 1 135 ? 11.255 -16.155 19.579 1.00 63.49 167 ASN A C 1
ATOM 1126 O O . ASN A 1 135 ? 11.068 -16.288 18.366 1.00 65.94 167 ASN A O 1
ATOM 1131 N N . SER A 1 136 ? 10.277 -16.237 20.473 1.00 64.11 168 SER A N 1
ATOM 1132 C CA . SER A 1 136 ? 8.911 -16.455 20.025 1.00 64.94 168 SER A CA 1
ATOM 1133 C C . SER A 1 136 ? 8.517 -15.196 19.296 1.00 65.45 168 SER A C 1
ATOM 1134 O O . SER A 1 136 ? 7.342 -14.959 19.021 1.00 68.19 168 SER A O 1
ATOM 1137 N N . CYS A 1 137 ? 9.526 -14.383 19.003 1.00 64.23 169 CYS A N 1
ATOM 1138 C CA . CYS A 1 137 ? 9.351 -13.134 18.288 1.00 64.70 169 CYS A CA 1
ATOM 1139 C C . CYS A 1 137 ? 10.245 -13.114 17.044 1.00 69.44 169 CYS A C 1
ATOM 1140 O O . CYS A 1 137 ? 10.635 -12.045 16.567 1.00 71.10 169 CYS A O 1
ATOM 1143 N N . MET A 1 138 ? 10.537 -14.298 16.502 1.00 72.20 170 MET A N 1
ATOM 1144 C CA . MET A 1 138 ? 11.409 -14.424 15.329 1.00 75.21 170 MET A CA 1
ATOM 1145 C C . MET A 1 138 ? 12.718 -13.757 15.719 1.00 75.64 170 MET A C 1
ATOM 1146 O O . MET A 1 138 ? 13.243 -12.961 14.917 1.00 75.62 170 MET A O 1
ATOM 1152 N N . VAL B 1 1 ? 8.009 60.524 41.352 1.00 75.97 32 VAL B N 1
ATOM 1153 C CA . VAL B 1 1 ? 8.212 60.935 42.779 1.00 75.97 32 VAL B CA 1
ATOM 1154 C C . VAL B 1 1 ? 7.251 62.078 43.168 1.00 72.76 32 VAL B C 1
ATOM 1155 O O . VAL B 1 1 ? 7.595 62.969 43.950 1.00 73.00 32 VAL B O 1
ATOM 1159 N N . ALA B 1 2 ? 6.049 62.057 42.600 1.00 66.60 33 ALA B N 1
ATOM 1160 C CA . ALA B 1 2 ? 5.061 63.068 42.923 1.00 60.99 33 ALA B CA 1
ATOM 1161 C C . ALA B 1 2 ? 4.143 62.392 43.917 1.00 57.18 33 ALA B C 1
ATOM 1162 O O . ALA B 1 2 ? 3.479 63.051 44.710 1.00 60.32 33 ALA B O 1
ATOM 1164 N N . ASP B 1 3 ? 4.106 61.066 43.876 1.00 49.69 34 ASP B N 1
ATOM 1165 C CA . ASP B 1 3 ? 3.258 60.338 44.803 1.00 45.81 34 ASP B CA 1
ATOM 1166 C C . ASP B 1 3 ? 4.068 59.444 45.727 1.00 41.37 34 ASP B C 1
ATOM 1167 O O . ASP B 1 3 ? 3.670 59.190 46.871 1.00 35.85 34 ASP B O 1
ATOM 1172 N N . ARG B 1 4 ? 5.202 58.958 45.231 1.00 34.10 35 ARG B N 1
ATOM 1173 C CA . ARG B 1 4 ? 6.042 58.088 46.047 1.00 35.50 35 ARG B CA 1
ATOM 1174 C C . ARG B 1 4 ? 7.454 58.613 46.177 1.00 33.52 35 ARG B C 1
ATOM 1175 O O . ARG B 1 4 ? 8.057 59.070 45.207 1.00 35.55 35 ARG B O 1
ATOM 1183 N N . TYR B 1 5 ? 7.987 58.514 47.384 1.00 29.17 36 TYR B N 1
ATOM 1184 C CA . TYR B 1 5 ? 9.326 58.974 47.654 1.00 27.56 36 TYR B CA 1
ATOM 1185 C C . TYR B 1 5 ? 10.175 57.793 48.110 1.00 26.56 36 TYR B C 1
ATOM 1186 O O . TYR B 1 5 ? 9.990 57.294 49.210 1.00 23.73 36 TYR B O 1
ATOM 1195 N N . ALA B 1 6 ? 11.104 57.359 47.264 1.00 25.73 37 ALA B N 1
ATOM 1196 C CA . ALA B 1 6 ? 11.964 56.242 47.611 1.00 23.71 37 ALA B CA 1
ATOM 1197 C C . ALA B 1 6 ? 13.114 56.742 48.456 1.00 21.36 37 ALA B C 1
ATOM 1198 O O . ALA B 1 6 ? 13.752 57.718 48.108 1.00 23.78 37 ALA B O 1
ATOM 1200 N N . VAL B 1 7 ? 13.357 56.079 49.577 1.00 20.51 38 VAL B N 1
ATOM 1201 C CA . VAL B 1 7 ? 14.467 56.414 50.449 1.00 20.81 38 VAL B CA 1
ATOM 1202 C C . VAL B 1 7 ? 15.296 55.136 50.623 1.00 19.77 38 VAL B C 1
ATOM 1203 O O . VAL B 1 7 ? 14.805 54.133 51.141 1.00 16.80 38 VAL B O 1
ATOM 1207 N N . TYR B 1 8 ? 16.539 55.176 50.160 1.00 18.04 39 TYR B N 1
ATOM 1208 C CA . TYR B 1 8 ? 17.437 54.032 50.260 1.00 18.58 39 TYR B CA 1
ATOM 1209 C C . TYR B 1 8 ? 18.224 54.212 51.559 1.00 19.78 39 TYR B C 1
ATOM 1210 O O . TYR B 1 8 ? 19.231 54.921 51.588 1.00 19.23 39 TYR B O 1
ATOM 1219 N N . TRP B 1 9 ? 17.757 53.565 52.619 1.00 19.47 40 TRP B N 1
ATOM 1220 C CA . TRP B 1 9 ? 18.355 53.708 53.949 1.00 18.86 40 TRP B CA 1
ATOM 1221 C C . TRP B 1 9 ? 19.627 52.895 54.178 1.00 20.18 40 TRP B C 1
ATOM 1222 O O . TRP B 1 9 ? 19.571 51.765 54.687 1.00 17.06 40 TRP B O 1
ATOM 1233 N N . ASN B 1 10 ? 20.767 53.459 53.802 1.00 18.61 41 ASN B N 1
ATOM 1234 C CA . ASN B 1 10 ? 22.037 52.786 54.020 1.00 19.77 41 ASN B CA 1
ATOM 1235 C C . ASN B 1 10 ? 23.112 53.849 53.970 1.00 21.32 41 ASN B C 1
ATOM 1236 O O . ASN B 1 10 ? 22.937 54.872 53.296 1.00 20.01 41 ASN B O 1
ATOM 1241 N N . SER B 1 11 ? 24.199 53.602 54.706 1.00 19.93 42 SER B N 1
ATOM 1242 C CA . SER B 1 11 ? 25.327 54.514 54.843 1.00 19.74 42 SER B CA 1
ATOM 1243 C C . SER B 1 11 ? 26.070 54.915 53.579 1.00 27.09 42 SER B C 1
ATOM 1244 O O . SER B 1 11 ? 26.868 55.837 53.613 1.00 30.23 42 SER B O 1
ATOM 1247 N N . SER B 1 12 ? 25.827 54.246 52.458 1.00 28.55 43 SER B N 1
ATOM 1248 C CA . SER B 1 12 ? 26.531 54.637 51.246 1.00 31.18 43 SER B CA 1
ATOM 1249 C C . SER B 1 12 ? 25.761 55.690 50.458 1.00 30.84 43 SER B C 1
ATOM 1250 O O . SER B 1 12 ? 26.290 56.300 49.528 1.00 33.51 43 SER B O 1
ATOM 1253 N N . ASN B 1 13 ? 24.507 55.902 50.836 1.00 29.14 44 ASN B N 1
ATOM 1254 C CA . ASN B 1 13 ? 23.653 56.892 50.187 1.00 25.85 44 ASN B CA 1
ATOM 1255 C C . ASN B 1 13 ? 24.181 58.288 50.611 1.00 28.82 44 ASN B C 1
ATOM 1256 O O . ASN B 1 13 ? 24.191 58.621 51.798 1.00 24.77 44 ASN B O 1
ATOM 1261 N N . PRO B 1 14 ? 24.588 59.121 49.640 1.00 28.80 45 PRO B N 1
ATOM 1262 C CA . PRO B 1 14 ? 25.121 60.461 49.914 1.00 33.03 45 PRO B CA 1
ATOM 1263 C C . PRO B 1 14 ? 24.197 61.335 50.747 1.00 28.96 45 PRO B C 1
ATOM 1264 O O . PRO B 1 14 ? 24.654 62.076 51.595 1.00 30.76 45 PRO B O 1
ATOM 1268 N N . ARG B 1 15 ? 22.901 61.263 50.471 1.00 25.56 46 ARG B N 1
ATOM 1269 C CA . ARG B 1 15 ? 21.916 62.049 51.211 1.00 26.03 46 ARG B CA 1
ATOM 1270 C C . ARG B 1 15 ? 21.940 61.753 52.712 1.00 20.42 46 ARG B C 1
ATOM 1271 O O . ARG B 1 15 ? 21.693 62.617 53.515 1.00 19.83 46 ARG B O 1
ATOM 1279 N N . PHE B 1 16 ? 22.253 60.518 53.063 1.00 20.39 47 PHE B N 1
ATOM 1280 C CA . PHE B 1 16 ? 22.299 60.101 54.453 1.00 24.63 47 PHE B CA 1
ATOM 1281 C C . PHE B 1 16 ? 23.642 60.460 55.080 1.00 28.91 47 PHE B C 1
ATOM 1282 O O . PHE B 1 16 ? 23.687 60.820 56.260 1.00 26.28 47 PHE B O 1
ATOM 1290 N N . GLN B 1 17 ? 24.727 60.335 54.296 1.00 22.81 48 GLN B N 1
ATOM 1291 C CA . GLN B 1 17 ? 26.063 60.686 54.778 1.00 28.84 48 GLN B CA 1
ATOM 1292 C C . GLN B 1 17 ? 26.052 62.123 55.232 1.00 30.64 48 GLN B C 1
ATOM 1293 O O . GLN B 1 17 ? 26.662 62.475 56.235 1.00 26.21 48 GLN B O 1
ATOM 1299 N N . ARG B 1 18 ? 25.370 62.960 54.462 1.00 27.90 49 ARG B N 1
ATOM 1300 C CA . ARG B 1 18 ? 25.317 64.383 54.769 1.00 33.99 49 ARG B CA 1
ATOM 1301 C C . ARG B 1 18 ? 24.668 64.755 56.103 1.00 30.99 49 ARG B C 1
ATOM 1302 O O . ARG B 1 18 ? 24.805 65.885 56.542 1.00 28.17 49 ARG B O 1
ATOM 1310 N N . GLY B 1 19 ? 23.951 63.818 56.726 1.00 28.18 50 GLY B N 1
ATOM 1311 C CA . GLY B 1 19 ? 23.320 64.082 58.017 1.00 27.68 50 GLY B CA 1
ATOM 1312 C C . GLY B 1 19 ? 22.072 64.973 58.060 1.00 26.85 50 GLY B C 1
ATOM 1313 O O . GLY B 1 19 ? 21.511 65.179 59.130 1.00 25.95 50 GLY B O 1
ATOM 1314 N N . ASP B 1 20 ? 21.604 65.451 56.907 1.00 28.40 51 ASP B N 1
ATOM 1315 C CA . ASP B 1 20 ? 20.445 66.353 56.857 1.00 28.24 51 ASP B CA 1
ATOM 1316 C C . ASP B 1 20 ? 19.392 66.028 55.787 1.00 27.37 51 ASP B C 1
ATOM 1317 O O . ASP B 1 20 ? 18.759 66.925 55.228 1.00 24.37 51 ASP B O 1
ATOM 1322 N N . TYR B 1 21 ? 19.205 64.750 55.511 1.00 24.57 52 TYR B N 1
ATOM 1323 C CA . TYR B 1 21 ? 18.231 64.281 54.520 1.00 19.70 52 TYR B CA 1
ATOM 1324 C C . TYR B 1 21 ? 16.820 64.733 54.911 1.00 20.93 52 TYR B C 1
ATOM 1325 O O . TYR B 1 21 ? 16.315 64.393 55.987 1.00 22.41 52 TYR B O 1
ATOM 1334 N N . HIS B 1 22 ? 16.166 65.517 54.064 1.00 19.63 53 HIS B N 1
ATOM 1335 C CA . HIS B 1 22 ? 14.812 65.919 54.406 1.00 22.89 53 HIS B CA 1
ATOM 1336 C C . HIS B 1 22 ? 13.980 65.888 53.150 1.00 27.65 53 HIS B C 1
ATOM 1337 O O . HIS B 1 22 ? 14.486 66.108 52.050 1.00 22.40 53 HIS B O 1
ATOM 1344 N N . ILE B 1 23 ? 12.702 65.582 53.292 1.00 25.00 54 ILE B N 1
ATOM 1345 C CA . ILE B 1 23 ? 11.861 65.572 52.119 1.00 24.14 54 ILE B CA 1
ATOM 1346 C C . ILE B 1 23 ? 10.544 66.206 52.495 1.00 23.82 54 ILE B C 1
ATOM 1347 O O . ILE B 1 23 ? 10.138 66.167 53.656 1.00 23.68 54 ILE B O 1
ATOM 1352 N N . ASP B 1 24 ? 9.908 66.831 51.511 1.00 23.37 55 ASP B N 1
ATOM 1353 C CA . ASP B 1 24 ? 8.608 67.457 51.673 1.00 22.59 55 ASP B CA 1
ATOM 1354 C C . ASP B 1 24 ? 7.619 66.539 50.959 1.00 24.00 55 ASP B C 1
ATOM 1355 O O . ASP B 1 24 ? 7.872 66.106 49.835 1.00 24.81 55 ASP B O 1
ATOM 1360 N N . VAL B 1 25 ? 6.490 66.241 51.584 1.00 20.53 56 VAL B N 1
ATOM 1361 C CA . VAL B 1 25 ? 5.532 65.349 50.945 1.00 23.77 56 VAL B CA 1
ATOM 1362 C C . VAL B 1 25 ? 4.136 65.940 51.117 1.00 24.67 56 VAL B C 1
ATOM 1363 O O . VAL B 1 25 ? 3.962 66.900 51.860 1.00 27.82 56 VAL B O 1
ATOM 1367 N N . CYS B 1 26 ? 3.155 65.370 50.434 1.00 23.37 57 CYS B N 1
ATOM 1368 C CA . CYS B 1 26 ? 1.786 65.835 50.564 1.00 24.13 57 CYS B CA 1
ATOM 1369 C C . CYS B 1 26 ? 1.006 64.760 51.269 1.00 23.90 57 CYS B C 1
ATOM 1370 O O . CYS B 1 26 ? 1.456 63.609 51.303 1.00 22.84 57 CYS B O 1
ATOM 1373 N N . ILE B 1 27 ? -0.140 65.126 51.850 1.00 26.59 58 ILE B N 1
ATOM 1374 C CA . ILE B 1 27 ? -0.996 64.146 52.525 1.00 24.27 58 ILE B CA 1
ATOM 1375 C C . ILE B 1 27 ? -1.320 63.146 51.419 1.00 30.08 58 ILE B C 1
ATOM 1376 O O . ILE B 1 27 ? -1.524 63.535 50.264 1.00 25.36 58 ILE B O 1
ATOM 1381 N N . ASN B 1 28 ? -1.329 61.869 51.775 1.00 22.43 59 ASN B N 1
ATOM 1382 C CA . ASN B 1 28 ? -1.589 60.778 50.841 1.00 30.01 59 ASN B CA 1
ATOM 1383 C C . ASN B 1 28 ? -0.423 60.364 49.955 1.00 30.06 59 ASN B C 1
ATOM 1384 O O . ASN B 1 28 ? -0.561 59.472 49.119 1.00 33.20 59 ASN B O 1
ATOM 1389 N N . ASP B 1 29 ? 0.728 61.000 50.123 1.00 23.73 60 ASP B N 1
ATOM 1390 C CA . ASP B 1 29 ? 1.889 60.582 49.362 1.00 23.18 60 ASP B CA 1
ATOM 1391 C C . ASP B 1 29 ? 2.411 59.346 50.087 1.00 22.78 60 ASP B C 1
ATOM 1392 O O . ASP B 1 29 ? 1.952 59.034 51.198 1.00 19.89 60 ASP B O 1
ATOM 1397 N N . TYR B 1 30 ? 3.367 58.641 49.477 1.00 20.48 61 TYR B N 1
ATOM 1398 C CA . TYR B 1 30 ? 3.930 57.449 50.122 1.00 23.99 61 TYR B CA 1
ATOM 1399 C C . TYR B 1 30 ? 5.416 57.590 50.277 1.00 22.70 61 TYR B C 1
ATOM 1400 O O . TYR B 1 30 ? 6.062 58.218 49.463 1.00 24.04 61 TYR B O 1
ATOM 1409 N N . LEU B 1 31 ? 5.956 57.008 51.331 1.00 19.34 62 LEU B N 1
ATOM 1410 C CA . LEU B 1 31 ? 7.388 57.005 51.487 1.00 19.35 62 LEU B CA 1
ATOM 1411 C C . LEU B 1 31 ? 7.708 55.523 51.323 1.00 16.98 62 LEU B C 1
ATOM 1412 O O . LEU B 1 31 ? 7.052 54.680 51.937 1.00 19.46 62 LEU B O 1
ATOM 1417 N N . ASP B 1 32 ? 8.644 55.193 50.439 1.00 19.18 63 ASP B N 1
ATOM 1418 C CA . ASP B 1 32 ? 9.072 53.806 50.295 1.00 20.04 63 ASP B CA 1
ATOM 1419 C C . ASP B 1 32 ? 10.492 53.732 50.815 1.00 17.38 63 ASP B C 1
ATOM 1420 O O . ASP B 1 32 ? 11.394 54.369 50.289 1.00 18.32 63 ASP B O 1
ATOM 1425 N N . VAL B 1 33 ? 10.678 52.972 51.870 1.00 18.71 64 VAL B N 1
ATOM 1426 C CA . VAL B 1 33 ? 11.985 52.823 52.453 1.00 17.49 64 VAL B CA 1
ATOM 1427 C C . VAL B 1 33 ? 12.607 51.487 52.039 1.00 18.86 64 VAL B C 1
ATOM 1428 O O . VAL B 1 33 ? 12.039 50.412 52.237 1.00 18.97 64 VAL B O 1
ATOM 1432 N N . PHE B 1 34 ? 13.786 51.574 51.457 1.00 15.93 65 PHE B N 1
ATOM 1433 C CA . PHE B 1 34 ? 14.474 50.380 50.995 1.00 21.94 65 PHE B CA 1
ATOM 1434 C C . PHE B 1 34 ? 15.616 50.081 51.934 1.00 20.55 65 PHE B C 1
ATOM 1435 O O . PHE B 1 34 ? 16.464 50.927 52.164 1.00 20.16 65 PHE B O 1
ATOM 1443 N N . CYS B 1 35 ? 15.626 48.871 52.476 1.00 15.62 66 CYS B N 1
ATOM 1444 C CA . CYS B 1 35 ? 16.660 48.459 53.415 1.00 22.43 66 CYS B CA 1
ATOM 1445 C C . CYS B 1 35 ? 17.960 48.069 52.728 1.00 20.22 66 CYS B C 1
ATOM 1446 O O . CYS B 1 35 ? 17.966 47.725 51.568 1.00 17.78 66 CYS B O 1
ATOM 1449 N N . PRO B 1 36 ? 19.078 48.115 53.457 1.00 21.53 67 PRO B N 1
ATOM 1450 C CA . PRO B 1 36 ? 20.360 47.742 52.854 1.00 24.09 67 PRO B CA 1
ATOM 1451 C C . PRO B 1 36 ? 20.193 46.342 52.263 1.00 21.90 67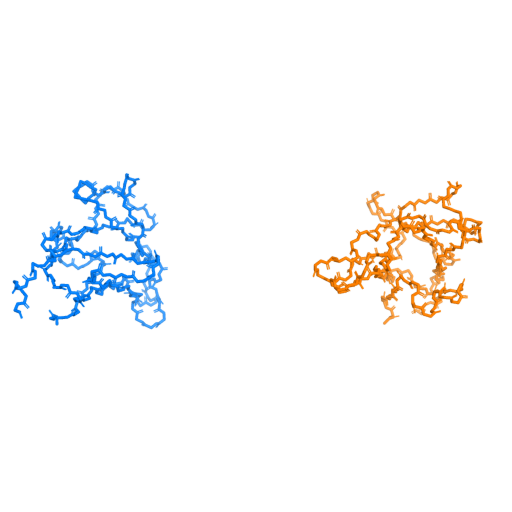 PRO B C 1
ATOM 1452 O O . PRO B 1 36 ? 19.575 45.477 52.887 1.00 25.08 67 PRO B O 1
ATOM 1456 N N . HIS B 1 37 ? 20.697 46.123 51.060 1.00 22.43 68 HIS B N 1
ATOM 1457 C CA . HIS B 1 37 ? 20.594 44.799 50.461 1.00 25.96 68 HIS B CA 1
ATOM 1458 C C . HIS B 1 37 ? 21.918 44.444 49.770 1.00 29.20 68 HIS B C 1
ATOM 1459 O O . HIS B 1 37 ? 22.546 45.311 49.157 1.00 25.19 68 HIS B O 1
ATOM 1466 N N . TYR B 1 38 ? 22.321 43.172 49.838 1.00 26.98 69 TYR B N 1
ATOM 1467 C CA . TYR B 1 38 ? 23.610 42.751 49.264 1.00 30.99 69 TYR B CA 1
ATOM 1468 C C . TYR B 1 38 ? 23.639 41.429 48.527 1.00 33.79 69 TYR B C 1
ATOM 1469 O O . TYR B 1 38 ? 22.784 40.575 48.734 1.00 29.87 69 TYR B O 1
ATOM 1478 N N . GLU B 1 39 ? 24.677 41.258 47.707 1.00 37.53 70 GLU B N 1
ATOM 1479 C CA . GLU B 1 39 ? 24.909 40.014 46.985 1.00 40.36 70 GLU B CA 1
ATOM 1480 C C . GLU B 1 39 ? 25.459 39.062 48.053 1.00 41.74 70 GLU B C 1
ATOM 1481 O O . GLU B 1 39 ? 26.011 39.506 49.053 1.00 37.75 70 GLU B O 1
ATOM 1487 N N . ASP B 1 40 ? 25.298 37.760 47.862 1.00 45.68 71 ASP B N 1
ATOM 1488 C CA . ASP B 1 40 ? 25.771 36.794 48.855 1.00 49.67 71 ASP B CA 1
ATOM 1489 C C . ASP B 1 40 ? 27.248 36.908 49.125 1.00 48.54 71 ASP B C 1
ATOM 1490 O O . ASP B 1 40 ? 27.720 36.512 50.183 1.00 51.15 71 ASP B O 1
ATOM 1495 N N . SER B 1 41 ? 27.968 37.440 48.148 1.00 49.21 72 SER B N 1
ATOM 1496 C CA . SER B 1 41 ? 29.417 37.593 48.203 1.00 50.59 72 SER B CA 1
ATOM 1497 C C . SER B 1 41 ? 29.946 38.647 49.164 1.00 53.73 72 SER B C 1
ATOM 1498 O O . SER B 1 41 ? 31.167 38.855 49.234 1.00 52.64 72 SER B O 1
ATOM 1501 N N . VAL B 1 42 ? 29.047 39.335 49.864 1.00 48.29 73 VAL B N 1
ATOM 1502 C CA . VAL B 1 42 ? 29.465 40.379 50.781 1.00 47.00 73 VAL B CA 1
ATOM 1503 C C . VAL B 1 42 ? 29.640 39.860 52.190 1.00 46.50 73 VAL B C 1
ATOM 1504 O O . VAL B 1 42 ? 28.727 39.285 52.766 1.00 49.74 73 VAL B O 1
ATOM 1508 N N . PRO B 1 43 ? 30.820 40.103 52.770 1.00 49.11 74 PRO B N 1
ATOM 1509 C CA . PRO B 1 43 ? 31.391 39.770 54.083 1.00 54.93 74 PRO B CA 1
ATOM 1510 C C . PRO B 1 43 ? 30.750 40.020 55.441 1.00 56.58 74 PRO B C 1
ATOM 1511 O O . PRO B 1 43 ? 31.485 40.181 56.401 1.00 66.31 74 PRO B O 1
ATOM 1515 N N . GLU B 1 44 ? 29.435 40.049 55.568 1.00 57.02 75 GLU B N 1
ATOM 1516 C CA . GLU B 1 44 ? 28.845 40.242 56.899 1.00 59.27 75 GLU B CA 1
ATOM 1517 C C . GLU B 1 44 ? 29.310 41.473 57.669 1.00 55.88 75 GLU B C 1
ATOM 1518 O O . GLU B 1 44 ? 28.531 42.383 57.935 1.00 55.40 75 GLU B O 1
ATOM 1524 N N . ASP B 1 45 ? 30.571 41.455 58.083 1.00 52.20 76 ASP B N 1
ATOM 1525 C CA . ASP B 1 45 ? 31.173 42.552 58.826 1.00 52.32 76 ASP B CA 1
ATOM 1526 C C . ASP B 1 45 ? 30.778 43.856 58.172 1.00 50.11 76 ASP B C 1
ATOM 1527 O O . ASP B 1 45 ? 30.695 44.893 58.830 1.00 47.44 76 ASP B O 1
ATOM 1532 N N . LYS B 1 46 ? 30.537 43.782 56.866 1.00 43.82 77 LYS B N 1
ATOM 1533 C CA . LYS B 1 46 ? 30.210 44.948 56.074 1.00 43.30 77 LYS B CA 1
ATOM 1534 C C . LYS B 1 46 ? 28.752 45.072 55.656 1.00 39.93 77 LYS B C 1
ATOM 1535 O O . LYS B 1 46 ? 28.396 45.921 54.849 1.00 37.50 77 LYS B O 1
ATOM 1541 N N . THR B 1 47 ? 27.913 44.228 56.237 1.00 34.35 78 THR B N 1
ATOM 1542 C CA . THR B 1 47 ? 26.485 44.230 55.972 1.00 32.83 78 THR B CA 1
ATOM 1543 C C . THR B 1 47 ? 25.760 45.112 56.985 1.00 26.00 78 THR B C 1
ATOM 1544 O O . THR B 1 47 ? 25.838 44.880 58.183 1.00 27.74 78 THR B O 1
ATOM 1548 N N . GLU B 1 48 ? 25.043 46.117 56.501 1.00 25.54 79 GLU B N 1
ATOM 1549 C CA . GLU B 1 48 ? 24.313 47.021 57.388 1.00 19.15 79 GLU B CA 1
ATOM 1550 C C . GLU B 1 48 ? 22.923 46.487 57.713 1.00 20.48 79 GLU B C 1
ATOM 1551 O O . GLU B 1 48 ? 22.217 45.976 56.843 1.00 23.30 79 GLU B O 1
ATOM 1557 N N . ARG B 1 49 ? 22.537 46.601 58.970 1.00 23.44 80 ARG B N 1
ATOM 1558 C CA . ARG B 1 49 ? 21.222 46.172 59.430 1.00 23.81 80 ARG B CA 1
ATOM 1559 C C . ARG B 1 49 ? 20.798 47.269 60.391 1.00 27.37 80 ARG B C 1
ATOM 1560 O O . ARG B 1 49 ? 21.640 47.769 61.133 1.00 28.00 80 ARG B O 1
ATOM 1568 N N . TYR B 1 50 ? 19.511 47.630 60.378 1.00 23.20 81 TYR B N 1
ATOM 1569 C CA . TYR B 1 50 ? 19.000 48.670 61.243 1.00 21.29 81 TYR B CA 1
ATOM 1570 C C . TYR B 1 50 ? 17.591 48.417 61.741 1.00 22.59 81 TYR B C 1
ATOM 1571 O O . TYR B 1 50 ? 16.816 47.659 61.160 1.00 23.22 81 TYR B O 1
ATOM 1580 N N . VAL B 1 51 ? 17.254 49.104 62.819 1.00 26.39 82 VAL B N 1
ATOM 1581 C CA . VAL B 1 51 ? 15.889 49.105 63.323 1.00 22.67 82 VAL B CA 1
ATOM 1582 C C . VAL B 1 51 ? 15.547 50.574 63.085 1.00 21.13 82 VAL B C 1
ATOM 1583 O O . VAL B 1 51 ? 16.346 51.453 63.425 1.00 25.76 82 VAL B O 1
ATOM 1587 N N . LEU B 1 52 ? 14.391 50.851 62.494 1.00 20.67 83 LEU B N 1
ATOM 1588 C CA . LEU B 1 52 ? 14.005 52.235 62.228 1.00 24.64 83 LEU B CA 1
ATOM 1589 C C . LEU B 1 52 ? 12.912 52.653 63.188 1.00 21.15 83 LEU B C 1
ATOM 1590 O O . LEU B 1 52 ? 11.950 51.917 63.409 1.00 23.41 83 LEU B O 1
ATOM 1595 N N . TYR B 1 53 ? 13.082 53.836 63.767 1.00 18.88 84 TYR B N 1
ATOM 1596 C CA . TYR B 1 53 ? 12.129 54.390 64.732 1.00 20.40 84 TYR B CA 1
ATOM 1597 C C . TYR B 1 53 ? 11.591 55.748 64.312 1.00 17.60 84 TYR B C 1
ATOM 1598 O O . TYR B 1 53 ? 12.265 56.528 63.656 1.00 16.59 84 TYR B O 1
ATOM 1607 N N . MET B 1 54 ? 10.380 56.052 64.728 1.00 19.30 85 MET B N 1
ATOM 1608 C CA . MET B 1 54 ? 9.874 57.382 64.456 1.00 21.81 85 MET B CA 1
ATOM 1609 C C . MET B 1 54 ? 10.060 58.041 65.834 1.00 21.83 85 MET B C 1
ATOM 1610 O O . MET B 1 54 ? 9.735 57.417 66.836 1.00 27.00 85 MET B O 1
ATOM 1615 N N . VAL B 1 55 ? 10.580 59.262 65.883 1.00 20.50 86 VAL B N 1
ATOM 1616 C CA . VAL B 1 55 ? 10.840 59.963 67.148 1.00 23.26 86 VAL B CA 1
ATOM 1617 C C . VAL B 1 55 ? 10.440 61.433 67.039 1.00 28.66 86 VAL B C 1
ATOM 1618 O O . VAL B 1 55 ? 10.086 61.892 65.950 1.00 26.11 86 VAL B O 1
ATOM 1622 N N . ASN B 1 56 ? 10.517 62.161 68.155 1.00 22.71 87 ASN B N 1
ATOM 1623 C CA . ASN B 1 56 ? 10.226 63.571 68.162 1.00 25.79 87 ASN B CA 1
ATOM 1624 C C . ASN B 1 56 ? 11.512 64.283 67.815 1.00 23.32 87 ASN B C 1
ATOM 1625 O O . ASN B 1 56 ? 12.575 63.654 67.650 1.00 22.20 87 ASN B O 1
ATOM 1630 N N . PHE B 1 57 ? 11.423 65.600 67.686 1.00 23.53 88 PHE B N 1
ATOM 1631 C CA . PHE B 1 57 ? 12.583 66.386 67.311 1.00 19.55 88 PHE B CA 1
ATOM 1632 C C . PHE B 1 57 ? 13.787 66.195 68.211 1.00 22.82 88 PHE B C 1
ATOM 1633 O O . PHE B 1 57 ? 14.907 66.055 67.735 1.00 27.80 88 PHE B O 1
ATOM 1641 N N . ASP B 1 58 ? 13.564 66.210 69.511 1.00 22.59 89 ASP B N 1
ATOM 1642 C CA . ASP B 1 58 ? 14.654 66.009 70.467 1.00 23.41 89 ASP B CA 1
ATOM 1643 C C . ASP B 1 58 ? 15.293 64.639 70.232 1.00 19.12 89 ASP B C 1
ATOM 1644 O O . ASP B 1 58 ? 16.499 64.531 70.174 1.00 19.69 89 ASP B O 1
ATOM 1649 N N . GLY B 1 59 ? 14.477 63.595 70.091 1.00 18.75 90 GLY B N 1
ATOM 1650 C CA . GLY B 1 59 ? 15.035 62.275 69.812 1.00 21.24 90 GLY B CA 1
ATOM 1651 C C . GLY B 1 59 ? 15.856 62.237 68.519 1.00 19.19 90 GLY B C 1
ATOM 1652 O O . GLY B 1 59 ? 16.895 61.572 68.429 1.00 18.44 90 GLY B O 1
ATOM 1653 N N . TYR B 1 60 ? 15.377 62.959 67.507 1.00 20.13 91 TYR B N 1
ATOM 1654 C CA . TYR B 1 60 ? 16.029 63.039 66.198 1.00 22.57 91 TYR B CA 1
ATOM 1655 C C . TYR B 1 60 ? 17.398 63.731 66.294 1.00 26.00 91 TYR B C 1
ATOM 1656 O O . TYR B 1 60 ? 18.412 63.261 65.747 1.00 20.77 91 TYR B O 1
ATOM 1665 N N . SER B 1 61 ? 17.421 64.858 66.989 1.00 24.58 92 SER B N 1
ATOM 1666 C CA . SER B 1 61 ? 18.655 65.640 67.127 1.00 28.38 92 SER B CA 1
ATOM 1667 C C . SER B 1 61 ? 19.710 64.891 67.941 1.00 29.06 92 SER B C 1
ATOM 1668 O O . SER B 1 61 ? 20.906 64.921 67.618 1.00 29.78 92 SER B O 1
ATOM 1671 N N . ALA B 1 62 ? 19.251 64.203 68.977 1.00 27.03 93 ALA B N 1
ATOM 1672 C CA . ALA B 1 62 ? 20.135 63.434 69.852 1.00 31.70 93 ALA B CA 1
ATOM 1673 C C . ALA B 1 62 ? 20.357 61.991 69.394 1.00 32.06 93 ALA B C 1
ATOM 1674 O O . ALA B 1 62 ? 21.094 61.245 70.032 1.00 25.88 93 ALA B O 1
ATOM 1676 N N . CYS B 1 63 ? 19.738 61.593 68.281 1.00 31.16 94 CYS B N 1
ATOM 1677 C CA . CYS B 1 63 ? 19.852 60.210 67.844 1.00 29.03 94 CYS B CA 1
ATOM 1678 C C . CYS B 1 63 ? 19.434 59.359 69.037 1.00 30.35 94 CYS B C 1
ATOM 1679 O O . CYS B 1 63 ? 20.110 58.396 69.382 1.00 33.76 94 CYS B O 1
ATOM 1682 N N . ASP B 1 64 ? 18.336 59.742 69.679 1.00 27.36 95 ASP B N 1
ATOM 1683 C CA . ASP B 1 64 ? 17.824 59.030 70.847 1.00 30.90 95 ASP B CA 1
ATOM 1684 C C . ASP B 1 64 ? 16.473 58.409 70.542 1.00 27.32 95 ASP B C 1
ATOM 1685 O O . ASP B 1 64 ? 15.504 59.122 70.336 1.00 28.66 95 ASP B O 1
ATOM 1690 N N . HIS B 1 65 ? 16.419 57.082 70.516 1.00 31.26 96 HIS B N 1
ATOM 1691 C CA . HIS B 1 65 ? 15.178 56.363 70.236 1.00 35.69 96 HIS B CA 1
ATOM 1692 C C . HIS 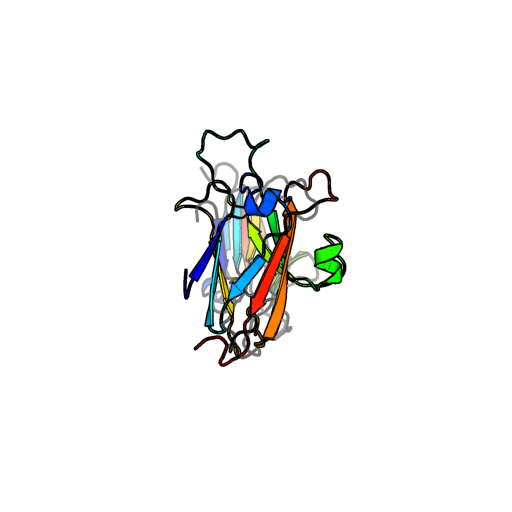B 1 65 ? 14.643 55.742 71.514 1.00 41.37 96 HIS B C 1
ATOM 1693 O O . HIS B 1 65 ? 13.716 54.932 71.466 1.00 45.66 96 HIS B O 1
ATOM 1700 N N . THR B 1 66 ? 15.240 56.094 72.649 1.00 39.79 97 THR B N 1
ATOM 1701 C CA . THR B 1 66 ? 14.824 55.514 73.912 1.00 44.15 97 THR B CA 1
ATOM 1702 C C . THR B 1 66 ? 13.781 56.349 74.651 1.00 46.30 97 THR B C 1
ATOM 1703 O O . THR B 1 66 ? 12.784 55.810 75.134 1.00 47.80 97 THR B O 1
ATOM 1707 N N . SER B 1 67 ? 13.993 57.662 74.716 1.00 41.17 98 SER B N 1
ATOM 1708 C CA . SER B 1 67 ? 13.089 58.546 75.435 1.00 42.38 98 SER B CA 1
ATOM 1709 C C . SER B 1 67 ? 11.705 58.702 74.848 1.00 42.66 98 SER B C 1
ATOM 1710 O O . SER B 1 67 ? 10.702 58.594 75.559 1.00 43.35 98 SER B O 1
ATOM 1713 N N . LYS B 1 68 ? 11.633 59.012 73.562 1.00 41.51 99 LYS B N 1
ATOM 1714 C CA . LYS B 1 68 ? 10.332 59.151 72.956 1.00 39.51 99 LYS B CA 1
ATOM 1715 C C . LYS B 1 68 ? 10.275 58.817 71.493 1.00 38.68 99 LYS B C 1
ATOM 1716 O O . LYS B 1 68 ? 10.799 59.542 70.650 1.00 32.84 99 LYS B O 1
ATOM 1722 N N . GLY B 1 69 ? 9.614 57.704 71.211 1.00 34.96 100 GLY B N 1
ATOM 1723 C CA . GLY B 1 69 ? 9.468 57.253 69.845 1.00 36.77 100 GLY B CA 1
ATOM 1724 C C . GLY B 1 69 ? 9.150 55.775 69.865 1.00 36.54 100 GLY B C 1
ATOM 1725 O O . GLY B 1 69 ? 8.995 55.162 70.935 1.00 34.20 100 GLY B O 1
ATOM 1726 N N . PHE B 1 70 ? 9.029 55.189 68.685 1.00 32.73 101 PHE B N 1
ATOM 1727 C CA . PHE B 1 70 ? 8.726 53.776 68.636 1.00 33.08 101 PHE B CA 1
ATOM 1728 C C . PHE B 1 70 ? 9.255 53.108 67.401 1.00 30.25 101 PHE B C 1
ATOM 1729 O O . PHE B 1 70 ? 9.433 53.738 66.356 1.00 25.55 101 PHE B O 1
ATOM 1737 N N . LYS B 1 71 ? 9.500 51.814 67.537 1.00 28.85 102 LYS B N 1
ATOM 1738 C CA . LYS B 1 71 ? 10.008 51.036 66.439 1.00 30.20 102 LYS B CA 1
ATOM 1739 C C . LYS B 1 71 ? 8.971 50.971 65.309 1.00 26.65 102 LYS B C 1
ATOM 1740 O O . LYS B 1 71 ? 7.810 50.648 65.532 1.00 24.10 102 LYS B O 1
ATOM 1746 N N . ARG B 1 72 ? 9.388 51.322 64.095 1.00 22.30 103 ARG B N 1
ATOM 1747 C CA . ARG B 1 72 ? 8.473 51.271 62.960 1.00 25.33 103 ARG B CA 1
ATOM 1748 C C . ARG B 1 72 ? 8.792 50.098 62.038 1.00 21.84 103 ARG B C 1
ATOM 1749 O O . ARG B 1 72 ? 7.913 49.337 61.678 1.00 21.81 103 ARG B O 1
ATOM 1757 N N . TRP B 1 73 ? 10.058 49.958 61.664 1.00 22.60 104 TRP B N 1
ATOM 1758 C CA . TRP B 1 73 ? 10.458 48.902 60.743 1.00 25.72 104 TRP B CA 1
ATOM 1759 C C . TRP B 1 73 ? 11.777 48.264 61.124 1.00 23.85 104 TRP B C 1
ATOM 1760 O O . TRP B 1 73 ? 12.607 48.893 61.740 1.00 21.23 104 TRP B O 1
ATOM 1771 N N . GLU B 1 74 ? 11.964 47.013 60.745 1.00 22.22 105 GLU B N 1
ATOM 1772 C CA . GLU B 1 74 ? 13.211 46.322 61.036 1.00 27.30 105 GLU B CA 1
ATOM 1773 C C . GLU B 1 74 ? 13.903 45.874 59.736 1.00 24.00 105 GLU B C 1
ATOM 1774 O O . GLU B 1 74 ? 13.392 45.034 58.990 1.00 21.67 105 GLU B O 1
ATOM 1780 N N . CYS B 1 75 ? 15.064 46.453 59.466 1.00 19.06 106 CYS B N 1
ATOM 1781 C CA . CYS B 1 75 ? 15.819 46.122 58.277 1.00 24.10 106 CYS B CA 1
ATOM 1782 C C . CYS B 1 75 ? 16.780 45.021 58.694 1.00 19.75 106 CYS B C 1
ATOM 1783 O O . CYS B 1 75 ? 17.950 45.265 58.893 1.00 22.88 106 CYS B O 1
ATOM 1786 N N . ASN B 1 76 ? 16.267 43.800 58.810 1.00 22.32 107 ASN B N 1
ATOM 1787 C CA . ASN B 1 76 ? 17.082 42.683 59.275 1.00 20.79 107 ASN B CA 1
ATOM 1788 C C . ASN B 1 76 ? 17.282 41.532 58.281 1.00 22.08 107 ASN B C 1
ATOM 1789 O O . ASN B 1 76 ? 17.635 40.414 58.684 1.00 21.87 107 ASN B O 1
ATOM 1794 N N . ARG B 1 77 ? 17.031 41.785 57.000 1.00 22.41 108 ARG B N 1
ATOM 1795 C CA . ARG B 1 77 ? 17.224 40.771 55.976 1.00 20.60 108 ARG B CA 1
ATOM 1796 C C . ARG B 1 77 ? 18.119 41.339 54.867 1.00 23.09 108 ARG B C 1
ATOM 1797 O O . ARG B 1 77 ? 17.656 41.585 53.755 1.00 26.45 108 ARG B O 1
ATOM 1805 N N . PRO B 1 78 ? 19.411 41.559 55.164 1.00 19.89 109 PRO B N 1
ATOM 1806 C CA . PRO B 1 78 ? 20.387 42.092 54.208 1.00 21.21 109 PRO B CA 1
ATOM 1807 C C . PRO B 1 78 ? 20.538 41.196 52.966 1.00 24.12 109 PRO B C 1
ATOM 1808 O O . PRO B 1 78 ? 21.039 41.622 51.934 1.00 22.54 109 PRO B O 1
ATOM 1812 N N . HIS B 1 79 ? 20.115 39.946 53.078 1.00 22.24 110 HIS B N 1
ATOM 1813 C CA . HIS B 1 79 ? 20.174 39.044 51.933 1.00 25.65 110 HIS B CA 1
ATOM 1814 C C . HIS B 1 79 ? 18.788 38.571 51.502 1.00 24.47 110 HIS B C 1
ATOM 1815 O O . HIS B 1 79 ? 18.671 37.483 50.968 1.00 23.97 110 HIS B O 1
ATOM 1822 N N . SER B 1 80 ? 17.748 39.378 51.721 1.00 25.35 111 SER B N 1
ATOM 1823 C CA . SER B 1 80 ? 16.388 38.960 51.361 1.00 27.19 111 SER B CA 1
ATOM 1824 C C . SER B 1 80 ? 16.343 38.485 49.917 1.00 30.67 111 SER B C 1
ATOM 1825 O O . SER B 1 80 ? 16.859 39.134 49.010 1.00 22.96 111 SER B O 1
ATOM 1828 N N . PRO B 1 81 ? 15.711 37.327 49.697 1.00 34.64 112 PRO B N 1
ATOM 1829 C CA . PRO B 1 81 ? 15.575 36.695 48.390 1.00 36.38 112 PRO B CA 1
ATOM 1830 C C . PRO B 1 81 ? 15.043 37.530 47.233 1.00 38.57 112 PRO B C 1
ATOM 1831 O O . PRO B 1 81 ? 15.600 37.468 46.136 1.00 41.62 112 PRO B O 1
ATOM 1835 N N . ASN B 1 82 ? 14.001 38.322 47.448 1.00 35.42 113 ASN B N 1
ATOM 1836 C CA . ASN B 1 82 ? 13.459 39.104 46.330 1.00 44.43 113 ASN B CA 1
ATOM 1837 C C . ASN B 1 82 ? 13.777 40.593 46.294 1.00 40.70 113 ASN B C 1
ATOM 1838 O O . ASN B 1 82 ? 12.884 41.404 46.072 1.00 47.16 113 ASN B O 1
ATOM 1843 N N . GLY B 1 83 ? 15.038 40.950 46.489 1.00 37.84 114 GLY B N 1
ATOM 1844 C CA . GLY B 1 83 ? 15.417 42.353 46.474 1.00 30.06 114 GLY B CA 1
ATOM 1845 C C . GLY B 1 83 ? 15.385 42.892 47.886 1.00 24.11 114 GLY B C 1
ATOM 1846 O O . GLY B 1 83 ? 15.045 42.158 48.806 1.00 21.69 114 GLY B O 1
ATOM 1847 N N . PRO B 1 84 ? 15.707 44.170 48.086 1.00 25.48 115 PRO B N 1
ATOM 1848 C CA . PRO B 1 84 ? 15.713 44.799 49.402 1.00 24.30 115 PRO B CA 1
ATOM 1849 C C . PRO B 1 84 ? 14.419 44.661 50.144 1.00 24.49 115 PRO B C 1
ATOM 1850 O O . PRO B 1 84 ? 13.382 44.676 49.535 1.00 18.04 115 PRO B O 1
ATOM 1854 N N . LEU B 1 85 ? 14.479 44.519 51.467 1.00 25.01 116 LEU B N 1
ATOM 1855 C CA . LEU B 1 85 ? 13.250 44.531 52.260 1.00 25.60 116 LEU B CA 1
ATOM 1856 C C . LEU B 1 85 ? 12.756 45.962 52.048 1.00 24.95 116 LEU B C 1
ATOM 1857 O O . LEU B 1 85 ? 13.536 46.913 52.067 1.00 22.86 116 LEU B O 1
ATOM 1862 N N . LYS B 1 86 ? 11.464 46.128 51.856 1.00 29.03 117 LYS B N 1
ATOM 1863 C CA . LYS B 1 86 ? 10.927 47.445 51.606 1.00 26.47 117 LYS B CA 1
ATOM 1864 C C . LYS B 1 86 ? 9.749 47.757 52.503 1.00 27.48 117 LYS B C 1
ATOM 1865 O O . LYS B 1 86 ? 8.866 46.936 52.690 1.00 28.19 117 LYS B O 1
ATOM 1871 N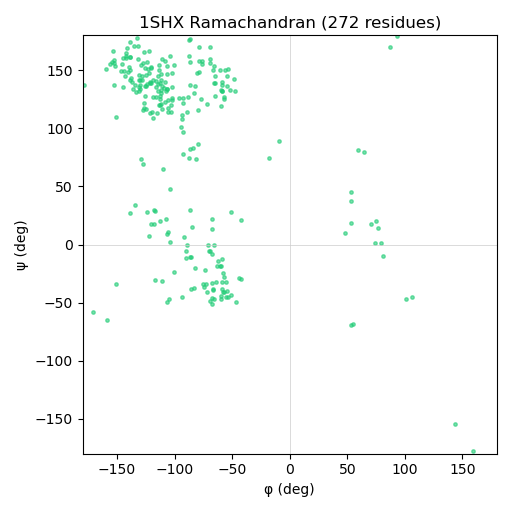 N . PHE B 1 87 ? 9.736 48.946 53.087 1.00 24.48 118 PHE B N 1
ATOM 1872 C CA . PHE B 1 87 ? 8.614 49.278 53.936 1.00 25.53 118 PHE B CA 1
ATOM 1873 C C . PHE B 1 87 ? 7.987 50.516 53.338 1.00 25.86 118 PHE B C 1
ATOM 1874 O O . PHE B 1 87 ? 8.663 51.285 52.665 1.00 23.70 118 PHE B O 1
ATOM 1882 N N . SER B 1 88 ? 6.695 50.679 53.548 1.00 19.09 119 SER B N 1
ATOM 1883 C CA . SER B 1 88 ? 5.989 51.827 53.022 1.00 26.91 119 SER B CA 1
ATOM 1884 C C . SER B 1 88 ? 5.244 52.591 54.105 1.00 28.01 119 SER B C 1
ATOM 1885 O O . SER B 1 88 ? 4.593 51.995 54.966 1.00 29.04 119 SER B O 1
ATOM 1888 N N . GLU B 1 89 ? 5.344 53.911 54.053 1.00 27.03 120 GLU B N 1
ATOM 1889 C CA . GLU B 1 89 ? 4.635 54.770 54.989 1.00 23.55 120 GLU B CA 1
ATOM 1890 C C . GLU B 1 89 ? 3.647 55.585 54.148 1.00 26.20 120 GLU B C 1
ATOM 1891 O O . GLU B 1 89 ? 4.040 56.191 53.159 1.00 24.66 120 GLU B O 1
ATOM 1897 N N . LYS B 1 90 ? 2.367 55.591 54.494 1.00 26.95 121 LYS B N 1
ATOM 1898 C CA . LYS B 1 90 ? 1.464 56.432 53.713 1.00 28.25 121 LYS B CA 1
ATOM 1899 C C . LYS B 1 90 ? 1.116 57.613 54.606 1.00 23.54 121 LYS B C 1
ATOM 1900 O O . LYS B 1 90 ? 0.748 57.420 55.758 1.00 23.13 121 LYS B O 1
ATOM 1906 N N . PHE B 1 91 ? 1.214 58.828 54.073 1.00 23.92 122 PHE B N 1
ATOM 1907 C CA . PHE B 1 91 ? 0.937 60.012 54.872 1.00 21.74 122 PHE B CA 1
ATOM 1908 C C . PHE B 1 91 ? -0.526 60.388 54.847 1.00 24.09 122 PHE B C 1
ATOM 1909 O O . PHE B 1 91 ? -0.922 61.367 54.231 1.00 25.32 122 PHE B O 1
ATOM 1917 N N . GLN B 1 92 ? -1.323 59.607 55.564 1.00 21.75 123 GLN B N 1
ATOM 1918 C CA . GLN B 1 92 ? -2.748 59.846 55.601 1.00 23.06 123 GLN B CA 1
ATOM 1919 C C . GLN B 1 92 ? -3.233 60.433 56.917 1.00 22.31 123 GLN B C 1
ATOM 1920 O O . GLN B 1 92 ? -2.614 60.246 57.956 1.00 23.35 123 GLN B O 1
ATOM 1926 N N . LEU B 1 93 ? -4.351 61.157 56.858 1.00 27.15 124 LEU B N 1
ATOM 1927 C CA . LEU B 1 93 ? -4.968 61.786 58.031 1.00 20.81 124 LEU B CA 1
ATOM 1928 C C . LEU B 1 93 ? -5.631 60.724 58.915 1.00 24.51 124 LEU B C 1
ATOM 1929 O O . LEU B 1 93 ? -5.643 60.844 60.145 1.00 20.15 124 LEU B O 1
ATOM 1934 N N . PHE B 1 94 ? -6.174 59.683 58.283 1.00 22.51 125 PHE B N 1
ATOM 1935 C CA . PHE B 1 94 ? -6.895 58.620 59.010 1.00 25.21 125 PHE B CA 1
ATOM 1936 C C . PHE B 1 94 ? -6.464 57.181 58.673 1.00 23.01 125 PHE B C 1
ATOM 1937 O O . PHE B 1 94 ? -6.236 56.843 57.502 1.00 25.51 125 PHE B O 1
ATOM 1945 N N . THR B 1 95 ? -6.333 56.354 59.708 1.00 23.57 126 THR B N 1
ATOM 1946 C CA . THR B 1 95 ? -6.016 54.928 59.550 1.00 31.04 126 THR B CA 1
ATOM 1947 C C . THR B 1 95 ? -7.010 54.190 60.402 1.00 32.01 126 THR B C 1
ATOM 1948 O O . THR B 1 95 ? -7.206 54.526 61.576 1.00 32.43 126 THR B O 1
ATOM 1952 N N . PRO B 1 96 ? -7.637 53.156 59.840 1.00 35.49 127 PRO B N 1
ATOM 1953 C CA . PRO B 1 96 ? -8.614 52.383 60.596 1.00 37.60 127 PRO B CA 1
ATOM 1954 C C . PRO B 1 96 ? -7.912 51.286 61.403 1.00 41.92 127 PRO B C 1
ATOM 1955 O O . PRO B 1 96 ? -8.535 50.647 62.258 1.00 41.49 127 PRO B O 1
ATO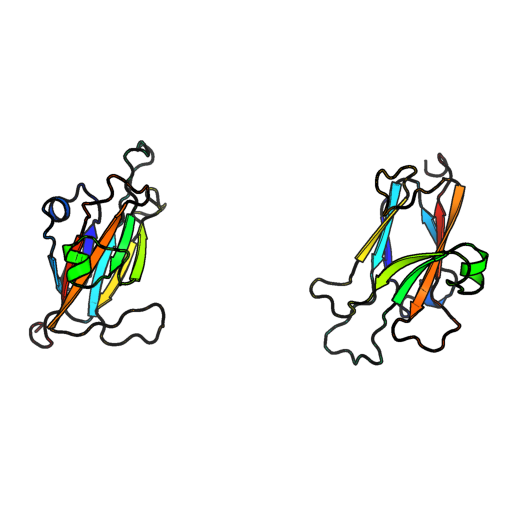M 1959 N N . PHE B 1 97 ? -6.623 51.081 61.127 1.00 40.79 128 PHE B N 1
ATOM 1960 C CA . PHE B 1 97 ? -5.851 50.049 61.811 1.00 47.28 128 PHE B CA 1
ATOM 1961 C C . PHE B 1 97 ? -4.943 50.595 62.893 1.00 50.10 128 PHE B C 1
ATOM 1962 O O . PHE B 1 97 ? -4.414 51.692 62.776 1.00 47.58 128 PHE B O 1
ATOM 1970 N N . SER B 1 98 ? -4.756 49.797 63.939 1.00 55.75 129 SER B N 1
ATOM 1971 C CA . SER B 1 98 ? -3.917 50.175 65.073 1.00 61.46 129 SER B CA 1
ATOM 1972 C C . SER B 1 98 ? -2.431 50.119 64.750 1.00 62.42 129 SER B C 1
ATOM 1973 O O . SER B 1 98 ? -1.616 50.758 65.417 1.00 64.07 129 SER B O 1
ATOM 1976 N N . LEU B 1 99 ? -2.074 49.356 63.726 1.00 64.08 130 LEU B N 1
ATOM 1977 C CA . LEU B 1 99 ? -0.675 49.255 63.351 1.00 66.63 130 LEU B CA 1
ATOM 1978 C C . LEU B 1 99 ? -0.303 50.376 62.389 1.00 65.84 130 LEU B C 1
ATOM 1979 O O . LEU B 1 99 ? 0.585 50.220 61.546 1.00 68.24 130 LEU B O 1
ATOM 1984 N N . GLY B 1 100 ? -0.977 51.513 62.515 1.00 62.86 131 GLY B N 1
ATOM 1985 C CA . GLY B 1 100 ? -0.672 52.618 61.625 1.00 58.58 131 GLY B CA 1
ATOM 1986 C C . GLY B 1 100 ? -0.633 53.977 62.288 1.00 54.97 131 GLY B C 1
ATOM 1987 O O . GLY B 1 100 ? -1.181 54.167 63.388 1.00 54.71 131 GLY B O 1
ATOM 1988 N N . PHE B 1 101 ? 0.006 54.923 61.595 1.00 50.51 132 PHE B N 1
ATOM 1989 C CA . PHE B 1 101 ? 0.151 56.308 62.060 1.00 44.76 132 PHE B CA 1
ATOM 1990 C C . PHE B 1 101 ? -0.654 57.313 61.193 1.00 39.05 132 PHE B C 1
ATOM 1991 O O . PHE B 1 101 ? -0.736 57.182 59.976 1.00 38.86 132 PHE B O 1
ATOM 1999 N N . GLU B 1 102 ? -1.246 58.316 61.834 1.00 32.08 133 GLU B N 1
ATOM 2000 C CA . GLU B 1 102 ? -2.033 59.326 61.148 1.00 27.45 133 GLU B CA 1
ATOM 2001 C C . GLU B 1 102 ? -1.234 60.623 61.259 1.00 27.32 133 GLU B C 1
ATOM 2002 O O . GLU B 1 102 ? -0.803 60.995 62.338 1.00 26.44 133 GLU B O 1
ATOM 2008 N N . PHE B 1 103 ? -1.055 61.300 60.134 1.00 24.49 134 PHE B N 1
ATOM 2009 C CA . PHE B 1 103 ? -0.270 62.512 60.055 1.00 24.01 134 PHE B CA 1
ATOM 2010 C C . PHE B 1 103 ? -1.171 63.715 59.961 1.00 25.29 134 PHE B C 1
ATOM 2011 O O . PHE B 1 103 ? -2.337 63.569 59.642 1.00 24.69 134 PHE B O 1
ATOM 2019 N N . ARG B 1 104 ? -0.629 64.893 60.254 1.00 26.21 135 ARG B N 1
ATOM 2020 C CA . ARG B 1 104 ? -1.379 66.154 60.176 1.00 27.44 135 ARG B CA 1
ATOM 2021 C C . ARG B 1 104 ? -0.644 67.036 59.190 1.00 23.32 135 ARG B C 1
ATOM 2022 O O . ARG B 1 104 ? 0.563 67.091 59.199 1.00 23.46 135 ARG B O 1
ATOM 2030 N N . PRO B 1 105 ? -1.364 67.759 58.329 1.00 29.35 136 PRO B N 1
ATOM 2031 C CA . PRO B 1 105 ? -0.609 68.592 57.393 1.00 24.52 136 PRO B CA 1
ATOM 2032 C C . PRO B 1 105 ? 0.082 69.759 58.098 1.00 27.25 136 PRO B C 1
ATOM 2033 O O . PRO B 1 105 ? -0.332 70.175 59.186 1.00 21.11 136 PRO B O 1
ATOM 2037 N N . GLY B 1 106 ? 1.147 70.269 57.494 1.00 22.90 137 GLY B N 1
ATOM 2038 C CA . GLY B 1 106 ? 1.853 71.389 58.096 1.00 26.72 137 GLY B CA 1
ATOM 2039 C C . GLY B 1 106 ? 2.740 70.995 59.268 1.00 26.02 137 GLY B C 1
ATOM 2040 O O . GLY B 1 106 ? 3.173 71.856 60.019 1.00 25.15 137 GLY B O 1
ATOM 2041 N N . ARG B 1 107 ? 3.004 69.695 59.416 1.00 24.64 138 ARG B N 1
ATOM 2042 C CA . ARG B 1 107 ? 3.842 69.161 60.496 1.00 24.21 138 ARG B CA 1
ATOM 2043 C C . ARG B 1 107 ? 5.036 68.423 59.947 1.00 24.41 138 ARG B C 1
ATOM 2044 O O . ARG B 1 107 ? 4.972 67.879 58.841 1.00 18.64 138 ARG B O 1
ATOM 2052 N N . GLU B 1 108 ? 6.108 68.394 60.733 1.00 22.37 139 GLU B N 1
ATOM 2053 C CA . GLU B 1 108 ? 7.308 67.660 60.367 1.00 22.46 139 GLU B CA 1
ATOM 2054 C C . GLU B 1 108 ? 7.377 66.406 61.236 1.00 20.78 139 GLU B C 1
ATOM 2055 O O . GLU B 1 108 ? 6.997 66.446 62.405 1.00 21.59 139 GLU B O 1
ATOM 2061 N N . TYR B 1 109 ? 7.907 65.324 60.673 1.00 18.67 140 TYR B N 1
ATOM 2062 C CA . TYR B 1 109 ? 8.044 64.064 61.377 1.00 15.76 140 TYR B CA 1
ATOM 2063 C C . TYR B 1 109 ? 9.474 63.574 61.240 1.00 19.20 140 TYR B C 1
ATOM 2064 O O . TYR B 1 109 ? 10.170 63.885 60.273 1.00 15.80 140 TYR B O 1
ATOM 2073 N N . PHE B 1 110 ? 9.897 62.769 62.197 1.00 18.14 141 PHE B N 1
ATOM 2074 C CA . PHE B 1 110 ? 11.271 62.350 62.202 1.00 18.51 141 PHE B CA 1
ATOM 2075 C C . PHE B 1 110 ? 11.505 60.880 62.372 1.00 21.12 141 PHE B C 1
ATOM 2076 O O . PHE B 1 110 ? 10.812 60.228 63.138 1.00 18.11 141 PHE B O 1
ATOM 2084 N N . TYR B 1 111 ? 12.501 60.370 61.648 1.00 19.96 142 TYR B N 1
ATOM 2085 C CA . TYR B 1 111 ? 12.881 58.979 61.765 1.00 20.98 142 TYR B CA 1
ATOM 2086 C C . TYR B 1 111 ? 14.373 58.876 62.011 1.00 18.29 142 TYR B C 1
ATOM 2087 O O . TYR B 1 111 ? 15.139 59.689 61.509 1.00 22.52 142 TYR B O 1
ATOM 2096 N N . ILE B 1 112 ? 14.779 57.888 62.805 1.00 21.67 143 ILE B N 1
ATOM 2097 C CA . ILE B 1 112 ? 16.205 57.606 63.021 1.00 19.56 143 ILE B CA 1
ATOM 2098 C C . ILE B 1 112 ? 16.405 56.107 63.102 1.00 18.50 143 ILE B C 1
ATOM 2099 O O . ILE B 1 112 ? 15.472 55.350 63.312 1.00 19.62 143 ILE B O 1
ATOM 2104 N N . SER B 1 113 ? 17.634 55.661 62.924 1.00 18.82 144 SER B N 1
ATOM 2105 C CA . SER B 1 113 ? 17.863 54.261 63.039 1.00 17.95 144 SER B CA 1
ATOM 2106 C C . SER B 1 113 ? 18.982 53.962 64.019 1.00 24.46 144 SER B C 1
ATOM 2107 O O . SER B 1 113 ? 19.722 54.860 64.451 1.00 19.32 144 SER B O 1
ATOM 2110 N N . SER B 1 114 ? 19.056 52.696 64.401 1.00 18.87 145 SER B N 1
ATOM 2111 C CA . SER B 1 114 ? 20.130 52.217 65.257 1.00 29.17 145 SER B CA 1
ATOM 2112 C C . SER B 1 114 ? 20.609 50.919 64.599 1.00 27.10 145 SER B C 1
ATOM 2113 O O . SER B 1 114 ? 19.787 50.078 64.196 1.00 28.25 145 SER B O 1
ATOM 2116 N N . ALA B 1 115 ? 21.927 50.797 64.433 1.00 29.24 146 ALA B N 1
ATOM 2117 C CA . ALA B 1 115 ? 22.546 49.623 63.818 1.00 39.57 146 ALA B CA 1
ATOM 2118 C C . ALA B 1 115 ? 22.175 48.369 64.613 1.00 46.29 146 ALA B C 1
ATOM 2119 O O . ALA B 1 115 ? 22.269 48.375 65.836 1.00 46.01 146 ALA B O 1
ATOM 2121 N N . ILE B 1 116 ? 21.747 47.305 63.924 1.00 53.01 147 ILE B N 1
ATOM 2122 C CA . ILE B 1 116 ? 21.335 46.063 64.597 1.00 58.32 147 ILE B CA 1
ATOM 2123 C C . ILE B 1 116 ? 22.496 45.356 65.255 1.00 63.87 147 ILE B C 1
ATOM 2124 O O . ILE B 1 116 ? 22.387 44.879 66.385 1.00 66.70 147 ILE B O 1
ATOM 2129 N N . PRO B 1 117 ? 23.620 45.230 64.549 1.00 67.50 148 PRO B N 1
ATOM 2130 C CA . PRO B 1 117 ? 24.694 44.546 65.274 1.00 70.28 148 PRO B CA 1
ATOM 2131 C C . PRO B 1 117 ? 25.162 45.442 66.440 1.00 74.44 148 PRO B C 1
ATOM 2132 O O . PRO B 1 117 ? 25.950 45.017 67.288 1.00 76.09 148 PRO B O 1
ATOM 2136 N N . ASP B 1 118 ? 24.651 46.678 66.464 1.00 74.61 150 ASP B N 1
ATOM 2137 C CA . ASP B 1 118 ? 24.941 47.685 67.494 1.00 78.96 150 ASP B CA 1
ATOM 2138 C C . ASP B 1 118 ? 26.404 48.142 67.547 1.00 81.07 150 ASP B C 1
ATOM 2139 O O . ASP B 1 118 ? 27.165 47.713 68.416 1.00 81.59 150 ASP B O 1
ATOM 2144 N N . ASN B 1 119 ? 26.775 49.043 66.636 1.00 84.20 151 ASN B N 1
ATOM 2145 C CA . ASN B 1 119 ? 28.153 49.536 66.531 1.00 86.48 151 ASN B CA 1
ATOM 2146 C C . ASN B 1 119 ? 28.347 51.040 66.714 1.00 86.02 151 ASN B C 1
ATOM 2147 O O . ASN B 1 119 ? 27.570 51.843 66.186 1.00 86.00 151 ASN B O 1
ATOM 2152 N N . GLY B 1 120 ? 29.408 51.402 67.439 1.00 84.38 152 GLY B N 1
ATOM 2153 C CA . GLY B 1 120 ? 29.747 52.802 67.689 1.00 84.64 152 GLY B CA 1
ATOM 2154 C C . GLY B 1 120 ? 28.646 53.672 68.276 1.00 82.98 152 GLY B C 1
ATOM 2155 O O . GLY B 1 120 ? 28.708 54.901 68.225 1.00 81.94 152 GLY B O 1
ATOM 2156 N N . ARG B 1 121 ? 27.648 53.013 68.852 1.00 81.56 153 ARG B N 1
ATOM 2157 C CA . ARG B 1 121 ? 26.476 53.650 69.444 1.00 78.85 153 ARG B CA 1
ATOM 2158 C C . ARG B 1 121 ? 26.518 55.139 69.796 1.00 76.01 153 ARG B C 1
ATOM 2159 O O . ARG B 1 121 ? 26.600 55.502 70.975 1.00 78.04 153 ARG B O 1
ATOM 2167 N N . ARG B 1 122 ? 26.451 55.993 68.777 1.00 70.02 154 ARG B N 1
ATOM 2168 C CA . ARG B 1 122 ? 26.416 57.441 68.979 1.00 62.45 154 ARG B CA 1
ATOM 2169 C C . ARG B 1 122 ? 25.829 58.181 67.758 1.00 53.40 154 ARG B C 1
ATOM 2170 O O . ARG B 1 122 ? 24.766 58.783 67.853 1.00 52.32 154 ARG B O 1
ATOM 2178 N N . SER B 1 123 ? 26.498 58.131 66.614 1.00 41.07 155 SER B N 1
ATOM 2179 C CA . SER B 1 123 ? 25.974 58.777 65.410 1.00 34.77 155 SER B CA 1
ATOM 2180 C C . SER B 1 123 ? 24.849 57.897 64.844 1.00 30.56 155 SER B C 1
ATOM 2181 O O . SER B 1 123 ? 24.805 56.711 65.147 1.00 25.21 155 SER B O 1
ATOM 2184 N N . CYS B 1 124 ? 23.939 58.459 64.046 1.00 23.41 156 CYS B N 1
ATOM 2185 C CA . CYS B 1 124 ? 22.868 57.642 63.467 1.00 21.81 156 CYS B CA 1
ATOM 2186 C C . CYS B 1 124 ? 22.367 58.212 62.142 1.00 24.53 156 CYS B C 1
ATOM 2187 O O . CYS B 1 124 ? 22.517 59.405 61.871 1.00 21.75 156 CYS B O 1
ATOM 2190 N N . LEU B 1 125 ? 21.790 57.359 61.301 1.00 20.34 157 LEU B N 1
ATOM 2191 C CA . LEU B 1 125 ? 21.219 57.870 60.057 1.00 21.49 157 LEU B CA 1
ATOM 2192 C C . LEU B 1 125 ? 19.877 58.471 60.485 1.00 20.47 157 LEU B C 1
ATOM 2193 O O . LEU B 1 125 ? 19.245 58.010 61.444 1.00 18.57 157 LEU B O 1
ATOM 2198 N N . LYS B 1 126 ? 19.439 59.513 59.808 1.00 17.14 158 LYS B N 1
ATOM 2199 C CA . LYS B 1 126 ? 18.210 60.129 60.234 1.00 13.36 158 LYS B CA 1
ATOM 2200 C C . LYS B 1 126 ? 17.514 60.797 59.074 1.00 19.02 158 LYS B C 1
ATOM 2201 O O . LYS B 1 126 ? 18.138 61.103 58.047 1.00 21.62 158 LYS B O 1
ATOM 2207 N N . LEU B 1 127 ? 16.211 60.994 59.241 1.00 15.05 159 LEU B N 1
ATOM 2208 C CA . LEU B 1 127 ? 15.379 61.556 58.200 1.00 18.35 159 LEU B CA 1
ATOM 2209 C C . LEU B 1 127 ? 14.291 62.440 58.750 1.00 16.28 159 LEU B C 1
ATOM 2210 O O . LEU B 1 127 ? 13.581 62.085 59.688 1.00 20.57 159 LEU B O 1
ATOM 2215 N N . LYS B 1 128 ? 14.125 63.574 58.103 1.00 17.39 160 LYS B N 1
ATOM 2216 C CA . LYS B 1 128 ? 13.111 64.526 58.477 1.00 17.63 160 LYS B CA 1
ATOM 2217 C C . LYS B 1 128 ? 12.054 64.558 57.355 1.00 16.07 160 LYS B C 1
ATOM 2218 O O . LYS B 1 128 ? 12.402 64.643 56.183 1.00 17.50 160 LYS B O 1
ATOM 2224 N N . VAL B 1 129 ? 10.770 64.494 57.705 1.00 17.14 161 VAL B N 1
ATOM 2225 C CA . VAL B 1 129 ? 9.723 64.547 56.689 1.00 16.57 161 VAL B CA 1
ATOM 2226 C C . VAL B 1 129 ? 8.731 65.643 57.022 1.00 25.90 161 VAL B C 1
ATOM 2227 O O . VAL B 1 129 ? 8.134 65.628 58.115 1.00 21.93 161 VAL B O 1
ATOM 2231 N N . PHE B 1 130 ? 8.554 66.598 56.099 1.00 17.71 162 PHE B N 1
ATOM 2232 C CA . PHE B 1 130 ? 7.592 67.682 56.342 1.00 19.40 162 PHE B CA 1
ATOM 2233 C C . PHE B 1 130 ? 6.324 67.419 55.532 1.00 18.56 162 PHE B C 1
ATOM 2234 O O . PHE B 1 130 ? 6.371 67.298 54.311 1.00 17.03 162 PHE B O 1
ATOM 2242 N N . VAL B 1 131 ? 5.187 67.293 56.208 1.00 20.31 163 VAL B N 1
ATOM 2243 C CA . VAL B 1 131 ? 3.965 67.067 55.467 1.00 21.84 163 VAL B CA 1
ATOM 2244 C C . VAL B 1 131 ? 3.438 68.457 55.162 1.00 22.02 163 VAL B C 1
ATOM 2245 O O . VAL B 1 131 ? 3.083 69.191 56.082 1.00 23.17 163 VAL B O 1
ATOM 2249 N N . ARG B 1 132 ? 3.415 68.823 53.875 1.00 20.70 164 ARG B N 1
ATOM 2250 C CA . ARG B 1 132 ? 2.975 70.151 53.463 1.00 23.53 164 ARG B CA 1
ATOM 2251 C C . ARG B 1 132 ? 1.508 70.419 53.770 1.00 29.35 164 ARG B C 1
ATOM 2252 O O . ARG B 1 132 ? 0.658 69.522 53.713 1.00 31.99 164 ARG B O 1
ATOM 2260 N N . PRO B 1 133 ? 1.189 71.668 54.118 1.00 30.61 165 PRO B N 1
ATOM 2261 C CA . PRO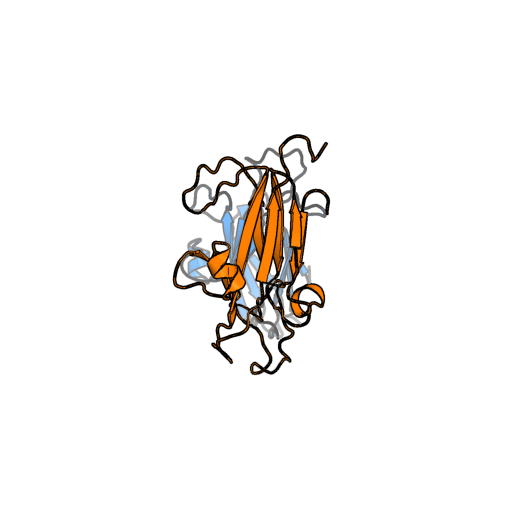 B 1 133 ? -0.198 72.008 54.418 1.00 34.14 165 PRO B CA 1
ATOM 2262 C C . PRO B 1 133 ? -1.123 71.766 53.221 1.00 32.95 165 PRO B C 1
ATOM 2263 O O . PRO B 1 133 ? -0.722 71.858 52.058 1.00 31.41 165 PRO B O 1
ATOM 2267 N N . THR B 1 134 ? -2.367 71.449 53.535 1.00 40.20 166 THR B N 1
ATOM 2268 C CA . THR B 1 134 ? -3.368 71.213 52.517 1.00 49.77 166 THR B CA 1
ATOM 2269 C C . THR B 1 134 ? -3.387 72.484 51.695 1.00 53.53 166 THR B C 1
ATOM 2270 O O . THR B 1 134 ? -3.517 73.571 52.260 1.00 57.67 166 THR B O 1
ATOM 2274 N N . ASN B 1 135 ? -3.241 72.351 50.383 1.00 57.73 167 ASN B N 1
ATOM 2275 C CA . ASN B 1 135 ? -3.264 73.493 49.458 1.00 64.08 167 ASN B CA 1
ATOM 2276 C C . ASN B 1 135 ? -1.891 73.836 48.925 1.00 64.95 167 ASN B C 1
ATOM 2277 O O . ASN B 1 135 ? -1.737 74.086 47.725 1.00 68.95 167 ASN B O 1
ATOM 2282 N N . SER B 1 136 ? -0.894 73.865 49.804 1.00 61.22 168 SER B N 1
ATOM 2283 C CA . SER B 1 136 ? 0.453 74.187 49.359 1.00 59.50 168 SER B CA 1
ATOM 2284 C C . SER B 1 136 ? 1.001 73.122 48.431 1.00 59.28 168 SER B C 1
ATOM 2285 O O . SER B 1 136 ? 2.122 73.230 47.947 1.00 60.79 168 SER B O 1
ATOM 2288 N N . CYS B 1 137 ? 0.194 72.097 48.180 1.00 58.98 169 CYS B N 1
ATOM 2289 C CA . CYS B 1 137 ? 0.558 70.992 47.302 1.00 59.23 169 CYS B CA 1
ATOM 2290 C C . CYS B 1 137 ? -0.149 71.121 45.969 1.00 61.97 169 CYS B C 1
ATOM 2291 O O . CYS B 1 137 ? 0.008 70.263 45.105 1.00 62.70 169 CYS B O 1
ATOM 2294 N N . MET B 1 138 ? -0.910 72.203 45.811 1.00 67.65 170 MET B N 1
ATOM 2295 C CA . MET B 1 138 ? -1.727 72.449 44.619 1.00 74.30 170 MET B CA 1
ATOM 2296 C C . MET B 1 138 ? -2.851 71.435 44.694 1.00 78.74 170 MET B C 1
ATOM 2297 O O . MET B 1 138 ? -3.517 71.197 43.659 1.00 82.04 170 MET B O 1
#

Solvent-accessible surface area: 17268 Å² total; per-residue (Å²): 139,84,94,105,32,51,1,108,1,33,44,99,23,93,110,4,129,179,38,70,10,106,13,59,0,26,33,83,6,66,0,8,1,39,6,6,68,51,133,134,94,34,75,142,142,149,12,41,67,19,24,0,34,8,12,68,110,105,7,16,60,74,25,39,62,124,90,146,43,105,111,45,20,69,2,47,138,18,76,13,134,147,30,45,47,99,42,53,7,60,0,43,109,140,16,95,150,116,180,38,54,81,2,147,34,38,106,91,30,16,2,1,3,22,32,52,57,72,102,71,181,206,95,32,24,30,0,62,0,67,0,69,47,107,108,58,40,233,138,82,94,98,33,50,0,111,2,35,42,94,22,96,110,4,124,173,42,68,12,106,13,60,0,24,34,83,9,62,0,8,1,38,6,5,65,46,135,135,94,40,67,138,140,151,10,35,62,20,24,0,35,10,11,65,110,103,4,16,63,70,29,38,58,121,88,140,38,95,103,40,20,61,2,43,136,16,76,13,132,147,26,53,48,102,48,56,8,58,0,48,107,143,17,91,148,114,175,38,62,80,2,143,32,36,103,86,29,17,1,0,3,29,34,56,58,73,103,67,196,206,102,31,25,31,1,57,0,64,0,71,48,106,110,58,43,225

InterPro domains:
  IPR001799 Ephrin receptor-binding domain [PF00812] (28-158)
  IPR001799 Ephrin receptor-binding domain [PR01347] (34-48)
  IPR001799 Ephrin receptor-binding domain [PR01347] (49-66)
  IPR001799 Ephrin receptor-binding domain [PR01347] (75-90)
  IPR001799 Ephrin receptor-binding domain [PR01347] (113-125)
  IPR001799 Ephrin receptor-binding domain [PR01347] (126-137)
  IPR001799 Ephrin receptor-binding domain [PS51551] (29-162)
  IPR008972 Cupredoxin [G3DSA:2.60.40.420] (28-165)
  IPR008972 Cupredoxin [SSF49503] (29-163)
  IPR019765 Ephrin, conserved site [PS01299] (113-140)
  IPR031328 Ephrin [PTHR11304] (10-202)
  IPR034252 Ephrin-A ectodomain [cd10425] (30-159)

CATH classification: 2.60.40.420

Organism: Mus musculus (NCBI:txid10090)

Sequence (276 aa):
VADRYAVYWNSSNPRFQRGDYHIDVCINDYLDVFCPHYEDSVPEDKTERYVLYMVNFDGYSACDHTSKGFKRWECNRPHSPNGPLKFSEKFQLFTPFSLGFEFRPGREYFYISSAIPDNGRRSCLKLKVFVRPTNSCMVADRYAVYWNSSNPRFQRGDYHIDVCINDYLDVFCPHYEDSVPEDKTERYVLYMVNFDGYSACDHTSKGFKRWECNRPHSPNGPLKFSEKFQLFTPFSLGFEFRPGREYFYISSAIPDNGRRSCLKLKVFVRPTNSCM

Foldseek 3Di:
DQQEAEAEPDCVPVLQVVPAAEEEHAAQGKYKYFYAADDPPDDVVPQWWKFKWKADPVCQVFVNPDPDTDGQGTQDCNHDDPHTDMDMAGAHQDDPDPSHDYHDAQDKIKMWIATPVGPPPGDTGMYIYHHHHVVVSD/DLQEAEAEPDCVPPLQVVVEAEEEHAQFGKYKYFAAADDPPDDVVPQWWKFKWKFDPVCQVFVNCDPGIDTQGTQDCNHDPPHTDMDMATAHQDDPDPSHDHHAAQDKIKMWIATVVGPPPGDTGMYIYHHHHVPVSD

GO terms:
  GO:0005886 plasma membrane (C, IDA)
  GO:0022407 regulation of cell-cell adhesion (P, IDA)
  GO:0032956 regulation of actin cytoskeleton organization (P, IDA)
  GO:0048013 ephrin receptor signaling pathway (P, IDA)
  GO:0048018 receptor ligand activity (F, IDA)
  GO:0035774 positive regulation of insulin secretion involved in cellular response to glucose stimulus (P, IMP)
  GO:0046875 ephrin receptor binding (F, IPI)
  GO:0071944 cell periphery (C, IDA)
  GO:0005604 basement membrane (C, IDA)
  GO:0005912 adherens junction (C, IDA)
  GO:0045499 chemorepellent activity (F, IDA)
  GO:1904322 cellular response to forskolin (P, IDA)
  GO:0031290 retinal ganglion cell axon guidance (P, IDA)
  GO:0071372 cellular response to follicle-stimulating hormone stimulus (P, IDA)
  GO:0007411 axon guidance (P, IDA)
  GO:0007411 axon guidance (P, IMP)
  GO:0005515 protein binding (F, IPI)
  GO:0051965 positive regulation of synapse assembly (P, IDA)
  GO:0048668 collateral sprouting (P, IDA)
  GO:0048672 positive regulation of collateral sprouting (P, IMP)

Secondary structure (DSSP, 8-state):
--SEEEEE-STT-HHHHTT--EEEE-TT-EEEEE-----TT--STT---EEEEEE-HHHHHTT-SSSSEEEEEEE--TT-TTSS-EEEEE--S--SSTT-----TTEEEEEEEEESS--S-S---EEEEEEPPTTTT-/--SEEEEE-STT-HHHHTS--EEEE-TT-EEEEE-----TTS-STT---EEEEEE-HHHHHHT--SSSEEEEEEE--TT-TTSS-EEEEE--S--SSTT-----TTEEEEEEEEESS--SBTB--EEEEEEPPTTTT-

Nearest PDB structures (foldseek):
  1shx-assembly1_A  TM=1.005E+00  e=8.048E-31  Mus musculus
  2wo3-assembly1_B  TM=9.304E-01  e=2.374E-19  Homo sapiens
  3czu-assembly1_B  TM=9.342E-01  e=1.060E-17  Homo sapiens
  3hei-assembly1_B  TM=9.365E-01  e=3.759E-17  Homo sapiens
  3mbw-assembly1_B-2  TM=9.407E-01  e=1.241E-15  Homo sapiens